Protein AF-X0QY61-F1 (afdb_monomer)

Foldseek 3Di:
DVVVVVLVVVLVVLVVVLVCVLVPDQVVQVVVLCVLCVLLVVCPVVLVPPPLLVVLLVLLLVLLLVLLVVLLVDADDLVVLQVVLVPDPVQPVFRRDALVSLLVDRVVSLCVVCVCLLVVLLVVLLVLLVVLLVVASVSLSVSLSVLLNSLLVSLCVLCSSLSHGCNQSLVSLLSLLLLQLLLQSHPVSNSVSVVVSVVSLVCVVVVVSVPDDPVNSSVSSSVSSSSSSVSSSSSSNSCSPVVSDVPPSSPSSSSSSSSSNVSSNSVSSVSSCPPVVCPDPVVVVVVVVVVVVPDDDD

Nearest PDB structures (foldseek):
  7sqc-assembly1_1J  TM=1.189E-01  e=3.943E-01  Chlamydomonas reinhardtii
  3ja6-assembly1_I  TM=9.002E-02  e=1.774E+00  Escherichia coli
  7qkr-assembly1_A  TM=1.199E-01  e=7.307E+00  Komagataella phaffii CBS 7435

pLDDT: mean 78.29, std 14.9, range [38.5, 96.75]

Sequence (298 aa):
MKKITDHIAYESKAREEIEAWKNPEKGILDKTLAVLNTPVVAAGDALMEAPQFGDSLKKATEETITALSDAANWTLDTQDVIDSYQEAADINDFSIKTLSDIKSLPIAVIDKQVKLFKSKYVALTSAQGVTTGVVGWAGIPADVVGLITANLRAIGEYATYYGFDINDEGEQLFAMSLLAVATSASVEERKAALDETHAMIKDTETQAFNQINEEVMSRVLRQTATKVATNITKTKAAQIIPAVGAVVAGGVNASYTANVCEAAYQCYRERFFGPSRINTQWLVKSAIVSRCKHMPKR

Solvent-accessible surface area (backbone atoms only — not comparable to full-atom values): 16115 Å² total; per-residue (Å²): 110,69,71,58,53,53,48,56,54,48,52,53,49,52,52,52,52,40,53,44,68,77,60,54,60,66,75,58,53,52,53,53,42,46,64,70,44,45,56,36,65,76,29,47,69,68,47,74,69,36,81,64,45,61,58,33,42,53,47,18,27,56,49,25,40,50,50,52,58,53,52,72,68,47,76,74,75,62,61,66,56,42,51,61,50,74,74,35,84,92,41,83,90,59,86,63,84,50,49,68,48,49,64,73,53,62,63,73,61,43,56,59,72,55,62,56,48,48,58,53,51,22,53,52,34,19,54,49,24,42,61,28,49,75,57,37,69,84,23,47,29,64,43,51,33,53,48,50,54,54,46,51,51,51,36,38,52,48,34,44,62,54,27,38,61,48,72,40,71,59,43,39,54,50,47,51,39,39,52,45,38,38,56,38,81,44,73,66,50,27,50,53,32,46,54,54,44,51,49,51,55,57,34,62,78,67,61,56,55,83,66,70,44,73,66,59,51,52,50,53,46,48,52,43,21,46,53,43,29,50,50,52,43,49,49,55,54,25,58,68,39,77,91,65,45,99,78,51,50,25,53,57,36,25,52,40,38,43,39,30,42,49,44,37,53,41,53,48,51,54,58,64,47,43,81,76,68,51,60,74,60,51,51,53,50,53,53,48,54,54,51,63,74,67,55,78,87,126

Secondary structure (DSSP, 8-state):
-HHHHHHHHHHHHHHHHHHHHHS--HHHHHHHHHHHHHHHHHTHHHHHT-HHHHHHHHHHHHHHHHHHHHHTTPPP-HHHHHHHHHT-GGGTT----SHHHHTTS-HHHHHHHGGGHHHHHHHHHHHHHHHHHHHGGGGHHHHHHHHHHHHHHHHHHHHHHTT--TTSHHHHHHHHHHHHHHH-SSHHHHHHHHHHHHHHHHHHHTTGGGG--HHHHHHHHHHHHHHHHHHHHHHHHHHHSGGG-S--HHHHHHHHHHHHHHHHHHHHHHHHHTTTSSTTTHHHHHHHHHHHHTS---

Radius of gyration: 20.98 Å; Cα contacts (8 Å, |Δi|>4): 313; chains: 1; bounding box: 50×56×62 Å

Mean predicted aligned error: 9.6 Å

Structure (mmCIF, N/CA/C/O backbone):
data_AF-X0QY61-F1
#
_entry.id   AF-X0QY61-F1
#
loop_
_atom_site.group_PDB
_atom_site.id
_atom_site.type_symbol
_atom_site.label_atom_id
_atom_site.label_alt_id
_atom_site.label_comp_id
_atom_site.label_asym_id
_atom_site.label_entity_id
_atom_site.label_seq_id
_atom_site.pdbx_PDB_ins_code
_atom_site.Cartn_x
_atom_site.Cartn_y
_atom_site.Cartn_z
_atom_site.occupancy
_atom_site.B_iso_or_equiv
_atom_site.auth_seq_id
_atom_site.auth_comp_id
_atom_site.auth_asym_id
_atom_site.auth_atom_id
_atom_site.pdbx_PDB_model_num
ATOM 1 N N . MET A 1 1 ? -22.683 -12.917 27.801 1.00 49.53 1 MET A N 1
ATOM 2 C CA . MET A 1 1 ? -21.424 -13.637 28.117 1.00 49.53 1 MET A CA 1
ATOM 3 C C . MET A 1 1 ? -20.783 -14.284 26.888 1.00 49.53 1 MET A C 1
ATOM 5 O O . MET A 1 1 ? -19.674 -13.885 26.582 1.00 49.53 1 MET A O 1
ATOM 9 N N . LYS A 1 2 ? -21.458 -15.169 26.132 1.00 58.78 2 LYS A N 1
ATOM 10 C CA . LYS A 1 2 ? -20.878 -15.849 24.946 1.00 58.78 2 LYS A CA 1
ATOM 11 C C . LYS A 1 2 ? -20.275 -14.900 23.886 1.00 58.78 2 LYS A C 1
ATOM 13 O O . LYS A 1 2 ? -19.092 -15.002 23.602 1.00 58.78 2 LYS A O 1
ATOM 18 N N . LYS A 1 3 ? -21.038 -13.893 23.434 1.00 62.47 3 LYS A N 1
ATOM 19 C CA . LYS A 1 3 ? -20.591 -12.875 22.454 1.00 62.47 3 LYS A CA 1
ATOM 20 C C . LYS A 1 3 ? -19.321 -12.122 22.907 1.00 62.47 3 LYS A C 1
ATOM 22 O O . LYS A 1 3 ? -18.422 -11.889 22.114 1.00 62.47 3 LYS A O 1
ATOM 27 N N . ILE A 1 4 ? -19.203 -11.816 24.205 1.00 57.62 4 ILE A N 1
ATOM 28 C CA . ILE A 1 4 ? -18.026 -11.142 24.791 1.00 57.62 4 ILE A CA 1
ATOM 29 C C . ILE A 1 4 ? -16.798 -12.066 24.776 1.00 57.62 4 ILE A C 1
ATOM 31 O O . ILE A 1 4 ? -15.706 -11.635 24.417 1.00 57.62 4 ILE A O 1
ATOM 35 N N . THR A 1 5 ? -16.966 -13.342 25.137 1.00 61.59 5 THR A N 1
ATOM 36 C CA . THR A 1 5 ? -15.883 -14.338 25.098 1.00 61.59 5 THR A CA 1
ATOM 37 C C . THR A 1 5 ? -15.376 -14.570 23.672 1.00 61.59 5 THR A C 1
ATOM 39 O O . THR A 1 5 ? -14.165 -14.668 23.473 1.00 61.59 5 THR A O 1
ATOM 42 N N . ASP A 1 6 ? -16.277 -14.575 22.686 1.00 76.19 6 ASP A N 1
ATOM 43 C CA . ASP A 1 6 ? -15.936 -14.718 21.266 1.00 76.19 6 ASP A CA 1
ATOM 44 C C . ASP A 1 6 ? -15.121 -13.514 20.756 1.00 76.19 6 ASP A C 1
ATOM 46 O O . ASP A 1 6 ? -14.115 -13.695 20.068 1.00 76.19 6 ASP A O 1
ATOM 50 N N . HIS A 1 7 ? -15.476 -12.287 21.161 1.00 76.25 7 HIS A N 1
ATOM 51 C CA . HIS A 1 7 ? -14.700 -11.087 20.824 1.00 76.25 7 HIS A CA 1
ATOM 52 C C . HIS A 1 7 ? -13.296 -11.097 21.446 1.00 76.25 7 HIS A C 1
ATOM 54 O O . HIS A 1 7 ? -12.330 -10.796 20.753 1.00 76.25 7 HIS A O 1
ATOM 60 N N . ILE A 1 8 ? -13.149 -11.515 22.708 1.00 77.12 8 ILE A N 1
ATOM 61 C CA . ILE A 1 8 ? -11.831 -11.614 23.367 1.00 77.12 8 ILE A CA 1
ATOM 62 C C . ILE A 1 8 ? -10.938 -12.656 22.676 1.00 77.12 8 ILE A C 1
ATOM 64 O O . ILE A 1 8 ? -9.732 -12.447 22.520 1.00 77.12 8 ILE A O 1
ATOM 68 N N . ALA A 1 9 ? -11.506 -13.795 22.270 1.00 82.69 9 ALA A N 1
ATOM 69 C CA . ALA A 1 9 ? -10.770 -14.810 21.520 1.00 82.69 9 ALA A CA 1
ATOM 70 C C . ALA A 1 9 ? -10.318 -14.275 20.152 1.00 82.69 9 ALA A C 1
ATOM 72 O O . ALA A 1 9 ? -9.166 -14.479 19.763 1.00 82.69 9 ALA A O 1
ATOM 73 N N . TYR A 1 10 ? -11.194 -13.537 19.466 1.00 87.94 10 TYR A N 1
ATOM 74 C CA . TYR A 1 10 ? -10.881 -12.900 18.192 1.00 87.94 10 TYR A CA 1
ATOM 75 C C . TYR A 1 10 ? -9.765 -11.857 18.321 1.00 87.94 10 TYR A C 1
ATOM 77 O O . TYR A 1 10 ? -8.819 -11.885 17.542 1.00 87.94 10 TYR A O 1
ATOM 85 N N . GLU A 1 11 ? -9.821 -10.984 19.330 1.00 88.38 11 GLU A N 1
ATOM 86 C CA . GLU A 1 11 ? -8.767 -9.991 19.577 1.00 88.38 11 GLU A CA 1
ATOM 87 C C . GLU A 1 11 ? -7.405 -10.645 19.846 1.00 88.38 11 GLU A C 1
ATOM 89 O O . GLU A 1 11 ? -6.385 -10.170 19.351 1.00 88.38 11 GLU A O 1
ATOM 94 N N . SER A 1 12 ? -7.370 -11.753 20.597 1.00 86.50 12 SER A N 1
ATOM 95 C CA . SER A 1 12 ? -6.129 -12.508 20.828 1.00 86.50 12 SER A CA 1
ATOM 96 C C . SER A 1 12 ? -5.547 -13.027 19.515 1.00 86.50 12 SER A C 1
ATOM 98 O O . SER A 1 12 ? -4.364 -12.834 19.247 1.00 86.50 12 SER A O 1
ATOM 100 N N . LYS A 1 13 ? -6.396 -13.631 18.677 1.00 90.00 13 LYS A N 1
ATOM 101 C CA . LYS A 1 13 ? -5.997 -14.150 17.369 1.00 90.00 13 LYS A CA 1
ATOM 102 C C . LYS A 1 13 ? -5.502 -13.034 16.447 1.00 90.00 13 LYS A C 1
ATOM 104 O O . LYS A 1 13 ? -4.471 -13.184 15.806 1.00 90.00 13 LYS A O 1
ATOM 109 N N . ALA A 1 14 ? -6.202 -11.902 16.416 1.00 91.12 14 ALA A N 1
ATOM 110 C CA . ALA A 1 14 ? -5.821 -10.741 15.621 1.00 91.12 14 ALA A CA 1
ATOM 111 C C . ALA A 1 14 ? -4.420 -10.226 15.984 1.00 91.12 14 ALA A C 1
ATOM 113 O O . ALA A 1 14 ? -3.625 -9.919 15.103 1.00 91.12 14 ALA A O 1
ATOM 114 N N . ARG A 1 15 ? -4.080 -10.192 17.277 1.00 89.31 15 ARG A N 1
ATOM 115 C CA . ARG A 1 15 ? -2.736 -9.808 17.739 1.00 89.31 15 ARG A CA 1
ATOM 116 C C . ARG A 1 15 ? -1.665 -10.819 17.343 1.00 89.31 15 ARG A C 1
ATOM 118 O O . ARG A 1 15 ? -0.575 -10.420 16.956 1.00 89.31 15 ARG A O 1
ATOM 125 N N . GLU A 1 16 ? -1.971 -12.111 17.430 1.00 88.44 16 GLU A N 1
ATOM 126 C CA . GLU A 1 16 ? -1.061 -13.168 16.972 1.00 88.44 16 GLU A CA 1
ATOM 127 C C . GLU A 1 16 ? -0.798 -13.066 15.463 1.00 88.44 16 GLU A C 1
ATOM 129 O O . GLU A 1 16 ? 0.346 -13.192 15.035 1.00 88.44 16 GLU A O 1
ATOM 134 N N . GLU A 1 17 ? -1.829 -12.772 14.665 1.00 90.25 17 GLU A N 1
ATOM 135 C CA . GLU A 1 17 ? -1.706 -12.535 13.221 1.00 90.25 17 GLU A CA 1
ATOM 136 C C . GLU A 1 17 ? -0.815 -11.320 12.910 1.00 90.25 17 GLU A C 1
ATOM 138 O O . GLU A 1 17 ? 0.053 -11.418 12.044 1.00 90.25 17 GLU A O 1
ATOM 143 N N . ILE A 1 18 ? -0.977 -10.207 13.639 1.00 89.38 18 ILE A N 1
ATOM 144 C CA . ILE A 1 18 ? -0.133 -9.006 13.492 1.00 89.38 18 ILE A CA 1
ATOM 145 C C . ILE A 1 18 ? 1.330 -9.330 13.811 1.00 89.38 18 ILE A C 1
ATOM 147 O O . ILE A 1 18 ? 2.226 -9.010 13.031 1.00 89.38 18 ILE A O 1
ATOM 151 N N . GLU A 1 19 ? 1.592 -9.996 14.937 1.00 86.62 19 GLU A N 1
ATOM 152 C CA . GLU A 1 19 ? 2.960 -10.318 15.354 1.00 86.62 19 GLU A CA 1
ATOM 153 C C . GLU A 1 19 ? 3.636 -11.327 14.419 1.00 86.62 19 GLU A C 1
ATOM 155 O O . GLU A 1 19 ? 4.824 -11.180 14.114 1.00 86.62 19 GLU A O 1
ATOM 160 N N . ALA A 1 20 ? 2.884 -12.304 13.905 1.00 87.00 20 ALA A N 1
ATOM 161 C CA . ALA A 1 20 ? 3.368 -13.232 12.886 1.00 87.00 20 ALA A CA 1
ATOM 162 C C . ALA A 1 20 ? 3.670 -12.520 11.559 1.00 87.00 20 ALA A C 1
ATOM 164 O O . ALA A 1 20 ? 4.658 -12.835 10.898 1.00 87.00 20 ALA A O 1
ATOM 165 N N . TRP A 1 21 ? 2.853 -11.537 11.175 1.00 87.25 21 TRP A N 1
ATOM 166 C CA . TRP A 1 21 ? 3.072 -10.742 9.968 1.00 87.25 21 TRP A CA 1
ATOM 167 C C . TRP A 1 21 ? 4.271 -9.785 10.082 1.00 87.25 21 TRP A C 1
ATOM 169 O O . TRP A 1 21 ? 4.987 -9.589 9.097 1.00 87.25 21 TRP A O 1
ATOM 179 N N . LYS A 1 22 ? 4.524 -9.223 11.273 1.00 82.75 22 LYS A N 1
ATOM 180 C CA . LYS A 1 22 ? 5.700 -8.379 11.570 1.00 82.75 22 LYS A CA 1
ATOM 181 C C . LYS A 1 22 ? 6.994 -9.184 11.630 1.00 82.75 22 LYS A C 1
ATOM 183 O O . LYS A 1 22 ? 8.040 -8.699 11.204 1.00 82.75 22 LYS A O 1
ATOM 188 N N . ASN A 1 23 ? 6.918 -10.411 12.146 1.00 81.88 23 ASN A N 1
ATOM 189 C CA . ASN A 1 23 ? 8.058 -11.311 12.319 1.00 81.88 23 ASN A CA 1
ATOM 190 C C . ASN A 1 23 ? 7.863 -12.623 11.544 1.00 81.88 23 ASN A C 1
ATOM 192 O O . ASN A 1 23 ? 7.837 -13.701 12.145 1.00 81.88 23 ASN A O 1
ATOM 196 N N . PRO A 1 24 ? 7.720 -12.558 10.215 1.00 72.25 24 PRO A N 1
ATOM 197 C CA . PRO A 1 24 ? 7.472 -13.745 9.422 1.00 72.25 24 PRO A CA 1
ATOM 198 C C . PRO A 1 24 ? 8.721 -14.628 9.395 1.00 72.25 24 PRO A C 1
ATOM 200 O O . PRO A 1 24 ? 9.857 -14.154 9.495 1.00 72.25 24 PRO A O 1
ATOM 203 N N . GLU A 1 25 ? 8.517 -15.937 9.262 1.00 71.56 25 GLU A N 1
ATOM 204 C CA . GLU A 1 25 ? 9.622 -16.891 9.225 1.00 71.56 25 GLU A CA 1
ATOM 205 C C . GLU A 1 25 ? 10.577 -16.557 8.071 1.00 71.56 25 GLU A C 1
ATOM 207 O O . GLU A 1 25 ? 10.165 -16.539 6.906 1.00 71.56 25 GLU A O 1
ATOM 212 N N . LYS A 1 26 ? 11.861 -16.321 8.398 1.00 64.56 26 LYS A N 1
ATOM 213 C CA . LYS A 1 26 ? 12.894 -15.866 7.445 1.00 64.56 26 LYS A CA 1
ATOM 214 C C . LYS A 1 26 ? 12.849 -16.643 6.122 1.00 64.56 26 LYS A C 1
ATOM 216 O O . LYS A 1 26 ? 12.742 -16.052 5.057 1.00 64.56 26 LYS A O 1
ATOM 221 N N . GLY A 1 27 ? 12.771 -17.974 6.190 1.00 66.31 27 GLY A N 1
ATOM 222 C CA . GLY A 1 27 ? 12.786 -18.832 5.002 1.00 66.31 27 GLY A CA 1
ATOM 223 C C . GLY A 1 27 ? 11.558 -18.746 4.082 1.00 66.31 27 GLY A C 1
ATOM 224 O O . GLY A 1 27 ? 11.676 -19.094 2.908 1.00 66.31 27 GLY A O 1
ATOM 225 N N . ILE A 1 28 ? 10.388 -18.316 4.568 1.00 65.50 28 ILE A N 1
ATOM 226 C CA . ILE A 1 28 ? 9.172 -18.185 3.741 1.00 65.50 28 ILE A CA 1
ATOM 227 C C . ILE A 1 28 ? 9.197 -16.856 2.988 1.00 65.50 28 ILE A C 1
ATOM 229 O O . ILE A 1 28 ? 8.936 -16.825 1.780 1.00 65.50 28 ILE A O 1
ATOM 233 N N . LEU A 1 29 ? 9.552 -15.768 3.677 1.00 64.44 29 LEU A N 1
ATOM 234 C CA . LEU A 1 29 ? 9.692 -14.470 3.025 1.00 64.44 29 LEU A CA 1
ATOM 235 C C . LEU A 1 29 ? 10.828 -14.458 2.012 1.00 64.44 29 LEU A C 1
ATOM 237 O O . LEU A 1 29 ? 10.612 -13.974 0.906 1.00 64.44 29 LEU A O 1
ATOM 241 N N . ASP A 1 30 ? 11.988 -15.022 2.351 1.00 68.56 30 ASP A N 1
ATOM 242 C CA . ASP A 1 30 ? 13.146 -15.032 1.455 1.00 68.56 30 ASP A CA 1
ATOM 243 C C . ASP A 1 30 ? 12.814 -15.735 0.136 1.00 68.56 30 ASP A C 1
ATOM 245 O O . ASP A 1 30 ? 13.101 -15.214 -0.938 1.00 68.56 30 ASP A O 1
ATOM 249 N N . LYS A 1 31 ? 12.123 -16.882 0.197 1.00 65.94 31 LYS A N 1
ATOM 250 C CA . LYS A 1 31 ? 11.672 -17.605 -1.003 1.00 65.94 31 LYS A CA 1
ATOM 251 C C . LYS A 1 31 ? 10.662 -16.801 -1.817 1.00 65.94 31 LYS A C 1
ATOM 253 O O . LYS A 1 31 ? 10.750 -16.775 -3.040 1.00 65.94 31 LYS A O 1
ATOM 258 N N . THR A 1 32 ? 9.712 -16.152 -1.150 1.00 64.56 32 THR A N 1
ATOM 259 C CA . THR A 1 32 ? 8.651 -15.385 -1.820 1.00 64.56 32 THR A CA 1
ATOM 260 C C . THR A 1 32 ? 9.216 -14.134 -2.495 1.00 64.56 32 THR A C 1
ATOM 262 O O . THR A 1 32 ? 8.938 -13.888 -3.667 1.00 64.56 32 THR A O 1
ATOM 265 N N . LEU A 1 33 ? 10.063 -13.376 -1.791 1.00 65.38 33 LEU A N 1
ATOM 266 C CA . LEU A 1 33 ? 10.737 -12.189 -2.320 1.00 65.38 33 LEU A CA 1
ATOM 267 C C . LEU A 1 33 ? 11.734 -12.550 -3.425 1.00 65.38 33 LEU A C 1
ATOM 269 O O . LEU A 1 33 ? 11.784 -11.862 -4.442 1.00 65.38 33 LEU A O 1
ATOM 273 N N . ALA A 1 34 ? 12.474 -13.655 -3.279 1.00 63.91 34 ALA A N 1
ATOM 274 C CA . ALA A 1 34 ? 13.376 -14.135 -4.320 1.00 63.91 34 ALA A CA 1
ATOM 275 C C . ALA A 1 34 ? 12.620 -14.430 -5.621 1.00 63.91 34 ALA A C 1
ATOM 277 O O . ALA A 1 34 ? 13.029 -13.957 -6.680 1.00 63.91 34 ALA A O 1
ATOM 278 N N . VAL A 1 35 ? 11.486 -15.137 -5.559 1.00 64.94 35 VAL A N 1
ATOM 279 C CA . VAL A 1 35 ? 10.658 -15.421 -6.746 1.00 64.94 35 VAL A CA 1
ATOM 280 C C . VAL A 1 35 ? 10.151 -14.132 -7.403 1.00 64.94 35 VAL A C 1
ATOM 282 O O . VAL A 1 35 ? 10.184 -14.028 -8.627 1.00 64.94 35 VAL A O 1
ATOM 285 N N . LEU A 1 36 ? 9.742 -13.135 -6.614 1.00 63.59 36 LEU A N 1
ATOM 286 C CA . LEU A 1 36 ? 9.257 -11.851 -7.133 1.00 63.59 36 LEU A CA 1
ATOM 287 C C . LEU A 1 36 ? 10.363 -11.005 -7.786 1.00 63.59 36 LEU A C 1
ATOM 289 O O . LEU A 1 36 ? 10.108 -10.350 -8.794 1.00 63.59 36 LEU A O 1
ATOM 293 N N . ASN A 1 37 ? 11.586 -11.043 -7.250 1.00 64.69 37 ASN A N 1
ATOM 294 C CA . ASN A 1 37 ? 12.695 -10.207 -7.723 1.00 64.69 37 ASN A CA 1
ATOM 295 C C . ASN A 1 37 ? 13.585 -10.884 -8.778 1.00 64.69 37 ASN A C 1
ATOM 297 O O . ASN A 1 37 ? 14.337 -10.191 -9.462 1.00 64.69 37 ASN A O 1
ATOM 301 N N . THR A 1 38 ? 13.496 -12.207 -8.959 1.00 65.56 38 THR A N 1
ATOM 302 C CA . THR A 1 38 ? 14.303 -12.956 -9.948 1.00 65.56 38 THR A CA 1
ATOM 303 C C . THR A 1 38 ? 14.196 -12.386 -11.372 1.00 65.56 38 THR A C 1
ATOM 305 O O . THR A 1 38 ? 15.242 -12.192 -11.994 1.00 65.56 38 THR A O 1
ATOM 308 N N . PRO A 1 39 ? 12.998 -12.040 -11.892 1.00 62.59 39 PRO A N 1
ATOM 309 C CA . PRO A 1 39 ? 12.862 -11.410 -13.209 1.00 62.59 39 PRO A CA 1
ATOM 310 C C . PRO A 1 39 ? 13.631 -10.090 -13.325 1.00 62.59 39 PRO A C 1
ATOM 312 O O . PRO A 1 39 ? 14.229 -9.808 -14.357 1.00 62.59 39 PRO A O 1
ATOM 315 N N . VAL A 1 40 ? 13.645 -9.296 -12.251 1.00 65.19 40 VAL A N 1
ATOM 316 C CA . VAL A 1 40 ? 14.298 -7.981 -12.200 1.00 65.19 40 VAL A CA 1
ATOM 317 C C . VAL A 1 40 ? 15.815 -8.123 -12.185 1.00 65.19 40 VAL A C 1
ATOM 319 O O . VAL A 1 40 ? 16.504 -7.419 -12.916 1.00 65.19 40 VAL A O 1
ATOM 322 N N . VAL A 1 41 ? 16.331 -9.058 -11.380 1.00 66.75 41 VAL A N 1
ATOM 323 C CA . VAL A 1 41 ? 17.770 -9.345 -11.286 1.00 66.75 41 VAL A CA 1
ATOM 324 C C . VAL A 1 41 ? 18.297 -9.907 -12.606 1.00 66.75 41 VAL A C 1
ATOM 326 O O . VAL A 1 41 ? 19.340 -9.467 -13.078 1.00 66.75 41 VAL A O 1
ATOM 329 N N . ALA A 1 42 ? 17.560 -10.824 -13.236 1.00 64.25 42 ALA A N 1
ATOM 330 C CA . ALA A 1 42 ? 17.945 -11.412 -14.520 1.00 64.25 42 ALA A CA 1
ATOM 331 C C . ALA A 1 42 ? 17.913 -10.402 -15.683 1.00 64.25 42 ALA A C 1
ATOM 333 O O . ALA A 1 42 ? 18.629 -10.569 -16.666 1.00 64.25 42 ALA A O 1
ATOM 334 N N . ALA A 1 43 ? 17.091 -9.358 -15.571 1.00 69.06 43 ALA A N 1
ATOM 335 C CA . ALA A 1 43 ? 16.908 -8.332 -16.590 1.00 69.06 43 ALA A CA 1
ATOM 336 C C . ALA A 1 43 ? 17.822 -7.104 -16.424 1.00 69.06 43 ALA A C 1
ATOM 338 O O . ALA A 1 43 ? 17.787 -6.223 -17.277 1.00 69.06 43 ALA A O 1
ATOM 339 N N . GLY A 1 44 ? 18.612 -7.017 -15.346 1.00 68.94 44 GLY A N 1
ATOM 340 C CA . GLY A 1 44 ? 19.314 -5.792 -14.939 1.00 68.94 44 GLY A CA 1
ATOM 341 C C . GLY A 1 44 ? 20.140 -5.123 -16.044 1.00 68.94 44 GLY A C 1
ATOM 342 O O . GLY A 1 44 ? 19.938 -3.939 -16.314 1.00 68.94 44 GLY A O 1
ATOM 343 N N . ASP A 1 45 ? 21.003 -5.885 -16.718 1.00 70.50 45 ASP A N 1
ATOM 344 C CA . ASP A 1 45 ? 21.881 -5.357 -17.773 1.00 70.50 45 ASP A CA 1
ATOM 345 C C . ASP A 1 45 ? 21.082 -4.963 -19.027 1.00 70.50 45 ASP A C 1
ATOM 347 O O . ASP A 1 45 ? 21.217 -3.855 -19.543 1.00 70.50 45 ASP A O 1
ATOM 351 N N . ALA A 1 46 ? 20.143 -5.815 -19.450 1.00 72.56 46 ALA A N 1
ATOM 352 C CA . ALA A 1 46 ? 19.276 -5.558 -20.602 1.00 72.56 46 ALA A CA 1
ATOM 353 C C . ALA A 1 46 ? 18.353 -4.339 -20.404 1.00 72.56 46 ALA A C 1
ATOM 355 O O . ALA A 1 46 ? 17.979 -3.670 -21.367 1.00 72.56 46 ALA A O 1
ATOM 356 N N . LEU A 1 47 ? 17.980 -4.038 -19.157 1.00 74.25 47 LEU A N 1
ATOM 357 C CA . LEU A 1 47 ? 17.190 -2.861 -18.806 1.00 74.25 47 LEU A CA 1
ATOM 358 C C . LEU A 1 47 ? 17.990 -1.567 -18.883 1.00 74.25 47 LEU A C 1
ATOM 360 O O . LEU A 1 47 ? 17.461 -0.565 -19.358 1.00 74.25 47 LEU A O 1
ATOM 364 N N . MET A 1 48 ? 19.241 -1.574 -18.418 1.00 70.69 48 MET A N 1
ATOM 365 C CA . MET A 1 48 ? 20.095 -0.384 -18.470 1.00 70.69 48 MET A CA 1
ATOM 366 C C . MET A 1 48 ? 20.517 -0.029 -19.898 1.00 70.69 48 MET A C 1
ATOM 368 O O . MET A 1 48 ? 20.744 1.142 -20.191 1.00 70.69 48 MET A O 1
ATOM 372 N N . GLU A 1 49 ? 20.569 -1.014 -20.792 1.00 76.19 49 GLU A N 1
ATOM 373 C CA . GLU A 1 49 ? 20.844 -0.808 -22.216 1.00 76.19 49 GLU A CA 1
ATOM 374 C C . GLU A 1 49 ? 19.616 -0.341 -23.016 1.00 76.19 49 GLU A C 1
ATOM 376 O O . GLU A 1 49 ? 19.763 0.143 -24.139 1.00 76.19 49 GLU A O 1
ATOM 381 N N . ALA A 1 50 ? 18.403 -0.445 -22.459 1.00 80.50 50 ALA A N 1
ATOM 382 C CA . ALA A 1 50 ? 17.189 0.005 -23.128 1.00 80.50 50 ALA A CA 1
ATOM 383 C C . ALA A 1 50 ? 17.092 1.545 -23.088 1.00 80.50 50 ALA A C 1
ATOM 385 O O . ALA A 1 50 ? 16.874 2.117 -22.015 1.00 80.50 50 ALA A O 1
ATOM 386 N N . PRO A 1 51 ? 17.176 2.253 -24.233 1.00 80.19 51 PRO A N 1
ATOM 387 C CA . PRO A 1 51 ? 17.202 3.717 -24.245 1.00 80.19 51 PRO A CA 1
ATOM 388 C C . PRO A 1 51 ? 15.929 4.345 -23.654 1.00 80.19 51 PRO A C 1
ATOM 390 O O . PRO A 1 51 ? 15.981 5.436 -23.098 1.00 80.19 51 PRO A O 1
ATOM 393 N N . GLN A 1 52 ? 14.792 3.640 -23.706 1.00 87.56 52 GLN A N 1
ATOM 394 C CA . GLN A 1 52 ? 13.510 4.097 -23.160 1.00 87.56 52 GLN A CA 1
ATOM 395 C C . GLN A 1 52 ? 13.387 3.929 -21.636 1.00 87.56 52 GLN A C 1
ATOM 397 O O . GLN A 1 52 ? 12.459 4.486 -21.039 1.00 87.56 52 GLN A O 1
ATOM 402 N N . PHE A 1 53 ? 14.278 3.161 -20.993 1.00 85.75 53 PHE A N 1
ATOM 403 C CA . PHE A 1 53 ? 14.197 2.883 -19.557 1.00 85.75 53 PHE A CA 1
ATOM 404 C C . PHE A 1 53 ? 14.393 4.151 -18.728 1.00 85.75 53 PHE A C 1
ATOM 406 O O . PHE A 1 53 ? 13.585 4.431 -17.840 1.00 85.75 53 PHE A O 1
ATOM 413 N N . GLY A 1 54 ? 15.417 4.947 -19.056 1.00 86.00 54 GLY A N 1
ATOM 414 C CA . GLY A 1 54 ? 15.708 6.206 -18.366 1.00 86.00 54 GLY A CA 1
ATOM 415 C C . GLY A 1 54 ? 14.546 7.197 -18.446 1.00 86.00 54 GLY A C 1
ATOM 416 O O . GLY A 1 54 ? 14.126 7.736 -17.421 1.00 86.00 54 GLY A O 1
ATOM 417 N N . ASP A 1 55 ? 13.971 7.367 -19.638 1.00 89.75 55 ASP A N 1
ATOM 418 C CA . ASP A 1 55 ? 12.838 8.270 -19.864 1.00 89.75 55 ASP A CA 1
ATOM 419 C C . ASP A 1 55 ? 11.579 7.808 -19.121 1.00 89.75 55 ASP A C 1
ATOM 421 O O . ASP A 1 55 ? 10.906 8.611 -18.471 1.00 89.75 55 ASP A O 1
ATOM 425 N N . SER A 1 56 ? 11.282 6.505 -19.161 1.00 89.94 56 SER A N 1
ATOM 426 C CA . SER A 1 56 ? 10.124 5.927 -18.469 1.00 89.94 56 SER A CA 1
ATOM 427 C C . SER A 1 56 ? 10.260 6.049 -16.954 1.00 89.94 56 SER A C 1
ATOM 429 O O . SER A 1 56 ? 9.304 6.423 -16.282 1.00 89.94 56 SER A O 1
ATOM 431 N N . LEU A 1 57 ? 11.454 5.786 -16.412 1.00 90.00 57 LEU A N 1
ATOM 432 C CA . LEU A 1 57 ? 11.741 5.913 -14.985 1.00 90.00 57 LEU A CA 1
ATOM 433 C C . LEU A 1 57 ? 11.643 7.364 -14.511 1.00 90.00 57 LEU A C 1
ATOM 435 O O . LEU A 1 57 ? 11.017 7.634 -13.482 1.00 90.00 57 LEU A O 1
ATOM 439 N N . LYS A 1 58 ? 12.238 8.298 -15.261 1.00 91.56 58 LYS A N 1
ATOM 440 C CA . LYS A 1 58 ? 12.163 9.728 -14.953 1.00 91.56 58 LYS A CA 1
ATOM 441 C C . LYS A 1 58 ? 10.709 10.195 -14.944 1.00 91.56 58 LYS A C 1
ATOM 443 O O . LYS A 1 58 ? 10.263 10.751 -13.944 1.00 91.56 58 LYS A O 1
ATOM 448 N N . LYS A 1 59 ? 9.961 9.896 -16.010 1.00 93.56 59 LYS A N 1
ATOM 449 C CA . LYS A 1 59 ? 8.557 10.292 -16.142 1.00 93.56 59 LYS A CA 1
ATOM 450 C C . LYS A 1 59 ? 7.677 9.659 -15.063 1.00 93.56 59 LYS A C 1
ATOM 452 O O . LYS A 1 59 ? 6.910 10.367 -14.424 1.00 93.56 59 LYS A O 1
ATOM 457 N N . ALA A 1 60 ? 7.838 8.362 -14.793 1.00 92.25 60 ALA A N 1
ATOM 458 C CA . ALA A 1 60 ? 7.115 7.685 -13.717 1.00 92.25 60 ALA A CA 1
ATOM 459 C C . ALA A 1 60 ? 7.393 8.330 -12.352 1.00 92.25 60 ALA A C 1
ATOM 461 O O . ALA A 1 60 ? 6.476 8.486 -11.551 1.00 92.25 60 ALA A O 1
ATOM 462 N N . THR A 1 61 ? 8.639 8.733 -12.089 1.00 92.12 61 THR A N 1
ATOM 463 C CA . THR A 1 61 ? 9.011 9.407 -10.836 1.00 92.12 61 THR A CA 1
ATOM 464 C C . THR A 1 61 ? 8.362 10.786 -10.727 1.00 92.12 61 THR A C 1
ATOM 466 O O . THR A 1 61 ? 7.757 11.086 -9.700 1.00 92.12 61 THR A O 1
ATOM 469 N N . GLU A 1 62 ? 8.452 11.609 -11.775 1.00 92.69 62 GLU A N 1
ATOM 470 C CA . GLU A 1 62 ? 7.846 12.948 -11.817 1.00 92.69 62 GLU A CA 1
ATOM 471 C C . GLU A 1 62 ? 6.324 12.880 -11.634 1.00 92.69 62 GLU A C 1
ATOM 473 O O . GLU A 1 62 ? 5.781 13.549 -10.756 1.00 92.69 62 GLU A O 1
ATOM 478 N N . GLU A 1 63 ? 5.640 12.012 -12.382 1.00 93.19 63 GLU A N 1
ATOM 479 C CA . GLU A 1 63 ? 4.184 11.870 -12.289 1.00 93.19 63 GLU A CA 1
ATOM 480 C C . GLU A 1 63 ? 3.743 11.258 -10.952 1.00 93.19 63 GLU A C 1
ATOM 482 O O . GLU A 1 63 ? 2.701 11.631 -10.422 1.00 93.19 63 GLU A O 1
ATOM 487 N N . THR A 1 64 ? 4.543 10.368 -10.356 1.00 91.12 64 THR A N 1
ATOM 488 C CA . THR A 1 64 ? 4.261 9.829 -9.016 1.00 91.12 64 THR A CA 1
ATOM 489 C C . THR A 1 64 ? 4.363 10.907 -7.939 1.00 91.12 64 THR A C 1
ATOM 491 O O . THR A 1 64 ? 3.546 10.926 -7.020 1.00 91.12 64 THR A O 1
ATOM 494 N N . ILE A 1 65 ? 5.344 11.813 -8.034 1.00 90.19 65 ILE A N 1
ATOM 495 C CA . ILE A 1 65 ? 5.454 12.963 -7.120 1.00 90.19 65 ILE A CA 1
ATOM 496 C C . ILE A 1 65 ? 4.194 13.830 -7.223 1.00 90.19 65 ILE A C 1
ATOM 498 O O . ILE A 1 65 ? 3.635 14.215 -6.194 1.00 90.19 65 ILE A O 1
ATOM 502 N N . THR A 1 66 ? 3.722 14.102 -8.441 1.00 89.88 66 THR A N 1
ATOM 503 C CA . THR A 1 66 ? 2.469 14.839 -8.653 1.00 89.88 66 THR A CA 1
ATOM 504 C C . THR A 1 66 ? 1.283 14.085 -8.062 1.00 89.88 66 THR A C 1
ATOM 506 O O . THR A 1 66 ? 0.560 14.644 -7.251 1.00 89.88 66 THR A O 1
ATOM 509 N N . ALA A 1 67 ? 1.138 12.794 -8.363 1.00 87.81 67 ALA A N 1
ATOM 510 C CA . ALA A 1 67 ? 0.022 11.986 -7.882 1.00 87.81 67 ALA A CA 1
ATOM 511 C C . ALA A 1 67 ? -0.032 11.876 -6.352 1.00 87.81 67 ALA A C 1
ATOM 513 O O . ALA A 1 67 ? -1.116 11.903 -5.778 1.00 87.81 67 ALA A O 1
ATOM 514 N N . LEU A 1 68 ? 1.118 11.772 -5.679 1.00 85.38 68 LEU A N 1
ATOM 515 C CA . LEU A 1 68 ? 1.175 11.791 -4.216 1.00 85.38 68 LEU A CA 1
ATOM 516 C C . LEU A 1 68 ? 0.839 13.173 -3.646 1.00 85.38 68 LEU A C 1
ATOM 518 O O . LEU A 1 68 ? 0.184 13.248 -2.611 1.00 85.38 68 LEU A O 1
ATOM 522 N N . SER A 1 69 ? 1.257 14.248 -4.322 1.00 84.50 69 SER A N 1
ATOM 523 C CA . SER A 1 69 ? 0.914 15.622 -3.921 1.00 84.50 69 SER A CA 1
ATOM 524 C C . SER A 1 69 ? -0.588 15.869 -4.060 1.00 84.50 69 SER A C 1
ATOM 526 O O . SER A 1 69 ? -1.207 16.460 -3.182 1.00 84.50 69 SER A O 1
ATOM 528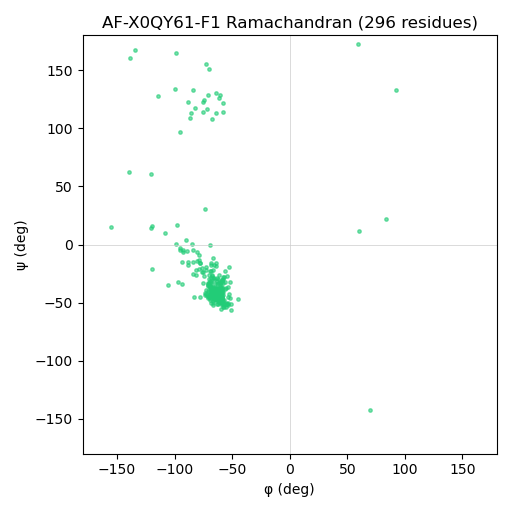 N N . ASP A 1 70 ? -1.193 15.360 -5.132 1.00 84.12 70 ASP A N 1
ATOM 529 C CA . ASP A 1 70 ? -2.636 15.436 -5.358 1.00 84.12 70 ASP A CA 1
ATOM 530 C C . ASP A 1 70 ? -3.399 14.562 -4.357 1.00 84.12 70 ASP A C 1
ATOM 532 O O . ASP A 1 70 ? -4.431 14.981 -3.839 1.00 84.12 70 ASP A O 1
ATOM 536 N N . ALA A 1 71 ? -2.876 13.374 -4.038 1.00 77.75 71 ALA A N 1
ATOM 537 C CA . ALA A 1 71 ? -3.476 12.468 -3.064 1.00 77.75 71 ALA A CA 1
ATOM 538 C C . ALA A 1 71 ? -3.469 13.025 -1.637 1.00 77.75 71 ALA A C 1
ATOM 540 O O . ALA A 1 71 ? -4.404 12.757 -0.888 1.00 77.75 71 ALA A O 1
ATOM 541 N N . ALA A 1 72 ? -2.476 13.842 -1.277 1.00 67.69 72 ALA A N 1
ATOM 542 C CA . ALA A 1 72 ? -2.484 14.592 -0.020 1.00 67.69 72 ALA A CA 1
ATOM 543 C C . ALA A 1 72 ? -3.636 15.619 0.056 1.00 67.69 72 ALA A C 1
ATOM 545 O O . ALA A 1 72 ? -4.035 16.052 1.129 1.00 67.69 72 ALA A O 1
ATOM 546 N N . ASN A 1 73 ? -4.227 15.987 -1.082 1.00 71.69 73 ASN A N 1
ATOM 547 C CA . ASN A 1 73 ? -5.410 16.844 -1.130 1.00 71.69 73 ASN A CA 1
ATOM 548 C C . ASN A 1 73 ? -6.717 16.051 -1.299 1.00 71.69 73 ASN A C 1
ATOM 550 O O . ASN A 1 73 ? -7.787 16.653 -1.409 1.00 71.69 73 ASN A O 1
ATOM 554 N N . TRP A 1 74 ? -6.672 14.715 -1.366 1.00 70.25 74 TRP A N 1
ATOM 555 C CA . TRP A 1 74 ? -7.888 13.922 -1.515 1.00 70.25 74 TRP A CA 1
ATOM 556 C C . TRP A 1 74 ? -8.658 13.856 -0.212 1.00 70.25 74 TRP A C 1
ATOM 558 O O . TRP A 1 74 ? -8.177 13.331 0.787 1.00 70.25 74 TRP A O 1
ATOM 568 N N . THR A 1 75 ? -9.907 14.301 -0.278 1.00 65.75 75 THR A N 1
ATOM 569 C CA . THR A 1 75 ? -10.875 14.053 0.779 1.00 65.75 75 THR A CA 1
ATOM 570 C C . THR A 1 75 ? -11.587 12.732 0.512 1.00 65.75 75 THR A C 1
ATOM 572 O O . THR A 1 75 ? -12.178 12.550 -0.557 1.00 65.75 75 THR A O 1
ATOM 575 N N . LEU A 1 76 ? -11.531 11.790 1.456 1.00 75.94 76 LEU A N 1
ATOM 576 C CA . LEU A 1 76 ? -12.464 10.660 1.441 1.00 75.94 76 LEU A CA 1
ATOM 577 C C . LEU A 1 76 ? -13.763 11.083 2.114 1.00 75.94 76 LEU A C 1
ATOM 579 O O . LEU A 1 76 ? -13.739 11.660 3.201 1.00 75.94 76 LEU A O 1
ATOM 583 N N . ASP A 1 77 ? -14.886 10.772 1.468 1.00 79.38 77 ASP A N 1
ATOM 584 C CA . ASP A 1 77 ? -16.193 10.937 2.088 1.00 79.38 77 ASP A CA 1
ATOM 585 C C . ASP A 1 77 ? -16.323 9.931 3.236 1.00 79.38 77 ASP A C 1
ATOM 587 O O . ASP A 1 77 ? -16.386 8.714 3.042 1.00 79.38 77 AS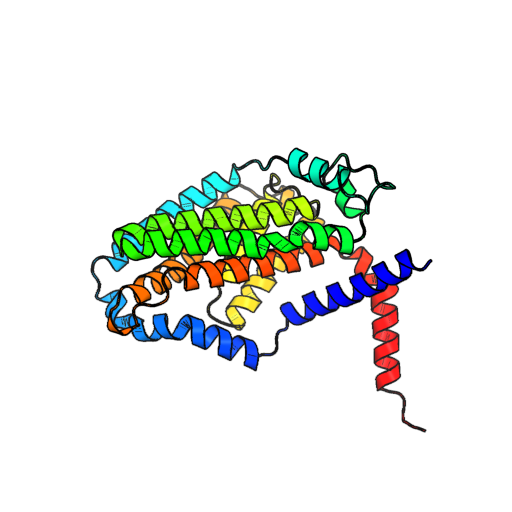P A O 1
ATOM 591 N N . THR A 1 78 ? -16.279 10.453 4.456 1.00 83.06 78 THR A N 1
ATOM 592 C CA . THR A 1 78 ? -16.372 9.658 5.677 1.00 83.06 78 THR A CA 1
ATOM 593 C C . THR A 1 78 ? -17.815 9.251 5.972 1.00 83.06 78 THR A C 1
ATOM 595 O O . THR A 1 78 ? -18.027 8.303 6.734 1.00 83.06 78 THR A O 1
ATOM 598 N N . GLN A 1 79 ? -18.801 9.902 5.338 1.00 82.56 79 GLN A N 1
ATOM 599 C CA . GLN A 1 79 ? -20.218 9.621 5.532 1.00 82.56 79 GLN A CA 1
ATOM 600 C C . GLN A 1 79 ? -20.593 8.249 4.974 1.00 82.56 79 GLN A C 1
ATOM 602 O O . GLN A 1 79 ? -21.220 7.473 5.689 1.00 82.56 79 GLN A O 1
ATOM 607 N N . ASP A 1 80 ? -20.101 7.890 3.784 1.00 83.50 80 ASP A N 1
ATOM 608 C CA . ASP A 1 80 ? -20.308 6.559 3.191 1.00 83.50 80 ASP A CA 1
ATOM 609 C C . ASP A 1 80 ? -19.847 5.432 4.134 1.00 83.50 80 ASP A C 1
ATOM 611 O O . ASP A 1 80 ? -20.468 4.370 4.231 1.00 83.50 80 ASP A O 1
ATOM 615 N N . VAL A 1 81 ? -18.747 5.656 4.863 1.00 85.62 81 VAL A N 1
ATOM 616 C CA . VAL A 1 81 ? -18.234 4.685 5.838 1.00 85.62 81 VAL A CA 1
ATOM 617 C C . VAL A 1 81 ? -19.148 4.606 7.054 1.00 85.62 81 VAL A C 1
ATOM 619 O O . VAL A 1 81 ? -19.486 3.504 7.485 1.00 85.62 81 VAL A O 1
ATOM 622 N N . ILE A 1 82 ? -19.576 5.747 7.596 1.00 85.56 82 ILE A N 1
ATOM 623 C CA . ILE A 1 82 ? -20.504 5.797 8.734 1.00 85.56 82 ILE A CA 1
ATOM 624 C C . ILE A 1 82 ? -21.819 5.088 8.385 1.00 85.56 82 ILE A C 1
ATOM 626 O O . ILE A 1 82 ? -22.273 4.241 9.160 1.00 85.56 82 ILE A O 1
ATOM 630 N N . ASP A 1 83 ? -22.371 5.358 7.206 1.00 84.81 83 ASP A N 1
ATOM 631 C CA . ASP A 1 83 ? -23.615 4.762 6.717 1.00 84.81 83 ASP A CA 1
ATOM 632 C C . ASP A 1 83 ? -23.468 3.237 6.566 1.00 84.81 83 ASP A C 1
ATOM 634 O O . ASP A 1 83 ? -24.312 2.479 7.051 1.00 84.81 83 ASP A O 1
ATOM 638 N N . SER A 1 84 ? -22.331 2.760 6.032 1.00 84.94 84 SER A N 1
ATOM 639 C CA . SER A 1 84 ? -22.040 1.319 5.915 1.00 84.94 84 SER A CA 1
ATOM 640 C C . SER A 1 84 ? -22.042 0.576 7.259 1.00 84.94 84 SER A C 1
ATOM 642 O O . SER A 1 84 ? -22.375 -0.613 7.331 1.00 84.94 84 SER A O 1
ATOM 644 N N . TYR A 1 85 ? -21.678 1.269 8.344 1.00 84.94 85 TYR A N 1
ATOM 645 C CA . TYR A 1 85 ? -21.752 0.721 9.691 1.00 84.94 85 TYR A CA 1
ATOM 646 C C . TYR A 1 85 ? -23.184 0.755 10.217 1.00 84.94 85 TYR A C 1
ATOM 648 O O . TYR A 1 85 ? -23.637 -0.256 10.747 1.00 84.94 85 TYR A O 1
ATOM 656 N N . GLN A 1 86 ? -23.918 1.856 10.046 1.00 79.38 86 GLN A N 1
ATOM 657 C CA . GLN A 1 86 ? -25.297 1.989 10.535 1.00 79.38 86 GLN A CA 1
ATOM 658 C C . GLN A 1 86 ? -26.250 0.923 9.967 1.00 79.38 86 GLN A C 1
ATOM 660 O O . GLN A 1 86 ? -27.173 0.496 10.659 1.00 79.38 86 GLN A O 1
ATOM 665 N N . GLU A 1 87 ? -26.000 0.438 8.750 1.00 75.12 87 GLU A N 1
ATOM 666 C CA . GLU A 1 87 ? -26.770 -0.645 8.123 1.00 75.12 87 GLU A CA 1
ATOM 667 C C . GLU A 1 87 ? -26.389 -2.060 8.617 1.00 75.12 87 GLU A C 1
ATOM 669 O O . GLU A 1 87 ? -27.062 -3.049 8.302 1.00 75.12 87 GLU A O 1
ATOM 674 N N . ALA A 1 88 ? -25.315 -2.206 9.401 1.00 73.31 88 ALA A N 1
ATOM 675 C CA . ALA A 1 88 ? -24.800 -3.508 9.808 1.00 73.31 88 ALA A CA 1
ATOM 676 C C . ALA A 1 88 ? -25.554 -4.097 11.017 1.00 73.31 88 ALA A C 1
ATOM 678 O O . ALA A 1 88 ? -25.456 -3.625 12.148 1.00 73.31 88 ALA A O 1
ATOM 679 N N . ALA A 1 89 ? -26.210 -5.243 10.810 1.00 62.09 89 ALA A N 1
ATOM 680 C CA . ALA A 1 89 ? -27.020 -5.929 11.829 1.00 62.09 89 ALA A CA 1
ATOM 681 C C . ALA A 1 89 ? -26.281 -6.283 13.141 1.00 62.09 89 ALA A C 1
ATOM 683 O O . ALA A 1 89 ? -26.911 -6.473 14.182 1.00 62.09 89 ALA A O 1
ATOM 684 N N . ASP A 1 90 ? -24.949 -6.391 13.106 1.00 67.56 90 ASP A N 1
ATOM 685 C CA . ASP A 1 90 ? -24.131 -6.759 14.267 1.00 67.56 90 ASP A CA 1
ATOM 686 C C . ASP A 1 90 ? -23.867 -5.586 15.233 1.00 67.56 90 ASP A C 1
ATOM 688 O O . ASP A 1 90 ? -23.320 -5.830 16.317 1.00 67.56 90 ASP A O 1
ATOM 692 N N . ILE A 1 91 ? -24.272 -4.354 14.876 1.00 71.62 91 ILE A N 1
ATOM 693 C CA . ILE A 1 91 ? -24.009 -3.135 15.656 1.00 71.62 91 ILE A CA 1
ATOM 694 C C . ILE A 1 91 ? -25.252 -2.374 16.140 1.00 71.62 91 ILE A C 1
ATOM 696 O O . ILE A 1 91 ? -25.102 -1.247 16.587 1.00 71.62 91 ILE A O 1
ATOM 700 N N . ASN A 1 92 ? -26.452 -2.967 16.127 1.00 67.38 92 ASN A N 1
ATOM 701 C CA . ASN A 1 92 ? -27.707 -2.293 16.526 1.00 67.38 92 ASN A CA 1
ATOM 702 C C . ASN A 1 92 ? -27.684 -1.611 17.919 1.00 67.38 92 ASN A C 1
ATOM 704 O O . ASN A 1 92 ? -28.509 -0.742 18.184 1.00 67.38 92 ASN A O 1
ATOM 708 N N . ASP A 1 93 ? -26.748 -1.988 18.798 1.00 71.12 93 ASP A N 1
ATOM 709 C CA . ASP A 1 93 ? -26.552 -1.385 20.125 1.00 71.12 93 ASP A CA 1
ATOM 710 C C . ASP A 1 93 ? -25.578 -0.178 20.125 1.00 71.12 93 ASP A C 1
ATOM 712 O O . ASP A 1 93 ? -25.388 0.465 21.158 1.00 71.12 93 ASP A O 1
ATOM 716 N N . PHE A 1 94 ? -24.939 0.135 18.990 1.00 72.69 94 PHE A N 1
ATOM 717 C CA . PHE A 1 94 ? -23.943 1.198 18.829 1.00 72.69 94 PHE A CA 1
ATOM 718 C C . PHE A 1 94 ? -24.457 2.295 17.889 1.00 72.69 94 PHE A C 1
ATOM 720 O O . PHE A 1 94 ? -24.846 2.038 16.755 1.00 72.69 94 PHE A O 1
ATOM 727 N N . SER A 1 95 ? -24.404 3.548 18.340 1.00 79.62 95 SER A N 1
ATOM 728 C CA . SER A 1 95 ? -24.721 4.717 17.513 1.00 79.62 95 SER A CA 1
ATOM 729 C C . SER A 1 95 ? -23.434 5.296 16.920 1.00 79.62 95 SER A C 1
ATOM 731 O O . SER A 1 95 ? -22.775 6.095 17.580 1.00 79.62 95 SER A O 1
ATOM 733 N N . ILE A 1 96 ? -23.102 4.937 15.679 1.00 83.94 96 ILE A N 1
ATOM 734 C CA . ILE A 1 96 ? -21.930 5.469 14.964 1.00 83.94 96 ILE A CA 1
ATOM 735 C C . ILE A 1 96 ? -22.303 6.788 14.280 1.00 83.94 96 ILE A C 1
ATOM 737 O O . ILE A 1 96 ? -23.137 6.798 13.377 1.00 83.94 96 ILE A O 1
ATOM 741 N N . LYS A 1 97 ? -21.717 7.904 14.726 1.00 85.06 97 LYS A N 1
ATOM 742 C CA . LYS A 1 97 ? -21.929 9.247 14.148 1.00 85.06 97 LYS A CA 1
ATOM 743 C C . LYS A 1 97 ? -20.643 9.874 13.625 1.00 85.06 97 LYS A C 1
ATOM 745 O O . LYS A 1 97 ? -20.693 10.809 12.838 1.00 85.06 97 LYS A O 1
ATOM 750 N N . THR A 1 98 ? -19.505 9.394 14.107 1.00 88.12 98 THR A N 1
ATOM 751 C CA . THR A 1 98 ? -18.172 9.896 13.791 1.00 88.12 98 THR A CA 1
ATOM 752 C C . THR A 1 98 ? -17.209 8.729 13.604 1.00 88.12 98 THR A C 1
ATOM 754 O O . THR A 1 98 ? -17.442 7.631 14.116 1.00 88.12 98 THR A O 1
ATOM 757 N N . LEU A 1 99 ? -16.076 8.970 12.939 1.00 87.25 99 LEU A N 1
ATOM 758 C CA . LEU A 1 99 ? -15.007 7.971 12.825 1.00 87.25 99 LEU A CA 1
ATOM 759 C C . LEU A 1 99 ? -14.483 7.512 14.192 1.00 87.25 99 LEU A C 1
ATOM 761 O O . LEU A 1 99 ? -14.143 6.345 14.374 1.00 87.25 99 LEU A O 1
ATOM 765 N N . SER A 1 100 ? -14.476 8.401 15.186 1.00 85.88 100 SER A N 1
ATOM 766 C CA . SER A 1 100 ? -14.053 8.065 16.548 1.00 85.88 100 SER A CA 1
ATOM 767 C C . SER A 1 100 ? -14.953 7.020 17.212 1.00 85.88 100 SER A C 1
ATOM 769 O O . SER A 1 100 ? -14.455 6.201 17.986 1.00 85.88 100 SER A O 1
ATOM 771 N N . ASP A 1 101 ? -16.248 6.984 16.881 1.00 88.06 101 ASP A N 1
ATOM 772 C CA . ASP A 1 101 ? -17.182 5.999 17.442 1.00 88.06 101 ASP A CA 1
ATOM 773 C C . ASP A 1 101 ? -16.837 4.571 16.992 1.00 88.06 101 ASP A C 1
ATOM 775 O O . ASP A 1 101 ? -17.036 3.617 17.750 1.00 88.06 101 ASP A O 1
ATOM 779 N N . ILE A 1 102 ? -16.233 4.414 15.806 1.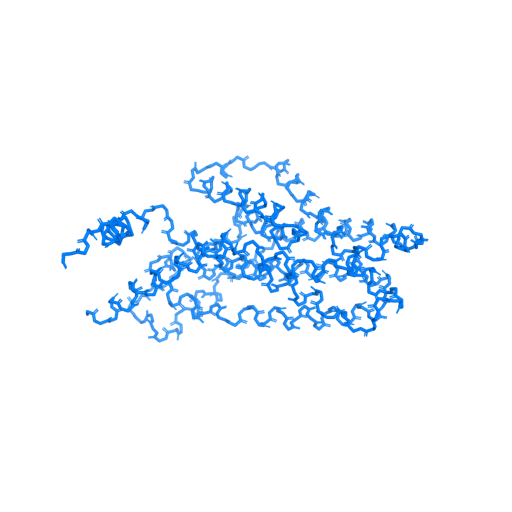00 90.12 102 ILE A N 1
ATOM 780 C CA . ILE A 1 102 ? -15.783 3.119 15.268 1.00 90.12 102 ILE A CA 1
ATOM 781 C C . ILE A 1 102 ? -14.759 2.462 16.210 1.00 90.12 102 ILE A C 1
ATOM 783 O O . ILE A 1 102 ? -14.777 1.245 16.391 1.00 90.12 102 ILE A O 1
ATOM 787 N N . LYS A 1 103 ? -13.927 3.250 16.910 1.00 86.25 103 LYS A N 1
ATOM 788 C CA . LYS A 1 103 ? -12.918 2.751 17.871 1.00 86.25 103 LYS A CA 1
ATOM 789 C C . LYS A 1 103 ? -13.521 2.042 19.091 1.00 86.25 103 LYS A C 1
ATOM 791 O O . LYS A 1 103 ? -12.823 1.316 19.806 1.00 86.25 103 LYS A O 1
ATOM 796 N N . SER A 1 104 ? -14.817 2.231 19.337 1.00 84.94 104 SER A N 1
ATOM 797 C CA . SER A 1 104 ? -15.550 1.542 20.404 1.00 84.94 104 SER A CA 1
ATOM 798 C C . SER A 1 104 ? -16.061 0.153 19.999 1.00 84.94 104 SER A C 1
ATOM 800 O O . SER A 1 104 ? -16.395 -0.652 20.872 1.00 84.94 104 SER A O 1
ATOM 802 N N . LEU A 1 105 ? -16.084 -0.157 18.698 1.00 87.25 105 LEU A N 1
ATOM 803 C CA . LEU A 1 105 ? -16.611 -1.417 18.187 1.00 87.25 105 LEU A CA 1
ATOM 804 C C . LEU A 1 105 ? -15.679 -2.603 18.494 1.00 87.25 105 LEU A C 1
ATOM 806 O O . LEU A 1 105 ? -14.464 -2.446 18.643 1.00 87.25 105 LEU A O 1
ATOM 810 N N . PRO A 1 106 ? -16.209 -3.836 18.564 1.00 87.75 106 PRO A N 1
ATOM 811 C CA . PRO A 1 106 ? -15.369 -5.024 18.526 1.00 87.75 106 PRO A CA 1
ATOM 812 C C . PRO A 1 106 ? -14.648 -5.113 17.176 1.00 87.75 106 PRO A C 1
ATOM 814 O O . PRO A 1 106 ? -15.296 -5.073 16.132 1.00 87.75 106 PRO A O 1
ATOM 817 N N . ILE A 1 107 ? -13.329 -5.331 17.177 1.00 89.62 107 ILE A N 1
ATOM 818 C CA . ILE A 1 107 ? -12.525 -5.371 15.940 1.00 89.62 107 ILE A CA 1
ATOM 819 C C . ILE A 1 107 ? -13.021 -6.413 14.921 1.00 89.62 107 ILE A C 1
ATOM 821 O O . ILE A 1 107 ? -12.913 -6.208 13.723 1.00 89.62 107 ILE A O 1
ATOM 825 N N . ALA A 1 108 ? -13.655 -7.498 15.379 1.00 89.50 108 ALA A N 1
ATOM 826 C CA . ALA A 1 108 ? -14.269 -8.500 14.505 1.00 89.50 108 ALA A CA 1
ATOM 827 C C . ALA A 1 108 ? -15.350 -7.921 13.571 1.00 89.50 108 ALA A C 1
ATOM 829 O O . ALA A 1 108 ? -15.552 -8.431 12.470 1.00 89.50 108 ALA A O 1
ATOM 830 N N . VAL A 1 109 ? -16.055 -6.874 14.012 1.00 89.38 109 VAL A N 1
ATOM 831 C CA . VAL A 1 109 ? -17.038 -6.155 13.192 1.00 89.38 109 VAL A CA 1
ATOM 832 C C . VAL A 1 109 ? -16.324 -5.377 12.089 1.00 89.38 109 VAL A C 1
ATOM 834 O O . VAL A 1 109 ? -16.746 -5.426 10.938 1.00 89.38 109 VAL A O 1
ATOM 837 N N . ILE A 1 110 ? -15.215 -4.720 12.427 1.00 92.12 110 ILE A N 1
ATOM 838 C CA . ILE A 1 110 ? -14.413 -3.920 11.496 1.00 92.12 110 ILE A CA 1
ATOM 839 C C . ILE A 1 110 ? -13.731 -4.821 10.459 1.00 92.12 110 ILE A C 1
ATOM 841 O O . ILE A 1 110 ? -13.901 -4.621 9.257 1.00 92.12 110 ILE A O 1
ATOM 845 N N . ASP A 1 111 ? -13.053 -5.884 10.907 1.00 93.88 111 ASP A N 1
ATOM 846 C CA . ASP A 1 111 ? -12.393 -6.874 10.042 1.00 93.88 111 ASP A CA 1
ATOM 847 C C . ASP A 1 111 ? -13.385 -7.502 9.039 1.00 93.88 111 ASP A C 1
ATOM 849 O O . ASP A 1 111 ? -13.022 -7.831 7.906 1.00 93.88 111 ASP A O 1
ATOM 853 N N . LYS A 1 112 ? -14.661 -7.652 9.431 1.00 91.00 112 LYS A N 1
ATOM 854 C CA . LYS A 1 112 ? -15.729 -8.146 8.551 1.00 91.00 112 LYS A CA 1
ATOM 855 C C . LYS A 1 112 ? -16.068 -7.152 7.437 1.00 91.00 112 LYS A C 1
ATOM 857 O O . LYS A 1 112 ? -16.272 -7.606 6.311 1.00 91.00 112 LYS A O 1
ATOM 862 N N . GLN A 1 113 ? -16.098 -5.848 7.721 1.00 90.62 113 GLN A N 1
ATOM 863 C CA . GLN A 1 113 ? -16.376 -4.811 6.719 1.00 90.62 113 GLN A CA 1
ATOM 864 C C . GLN A 1 113 ? -15.271 -4.731 5.662 1.00 90.62 113 GLN A C 1
ATOM 866 O O . GLN A 1 113 ? -15.535 -4.720 4.461 1.00 90.62 113 GLN A O 1
ATOM 871 N N . VAL A 1 114 ? -14.010 -4.789 6.093 1.00 93.94 114 VAL A N 1
ATOM 872 C CA . VAL A 1 114 ? -12.856 -4.635 5.189 1.00 93.94 114 VAL A CA 1
ATOM 873 C C . VAL A 1 114 ? -12.435 -5.936 4.492 1.00 93.94 114 VAL A C 1
ATOM 875 O O . VAL A 1 114 ? -11.488 -5.951 3.701 1.00 93.94 114 VAL A O 1
ATOM 878 N N . LYS A 1 115 ? -13.136 -7.052 4.743 1.00 92.12 115 LYS A N 1
ATOM 879 C CA . LYS A 1 115 ? -12.766 -8.404 4.283 1.00 92.12 115 LYS A CA 1
ATOM 880 C C . LYS A 1 115 ? -12.521 -8.499 2.774 1.00 92.12 115 LYS A C 1
ATOM 882 O O . LYS A 1 115 ? -11.667 -9.268 2.333 1.00 92.12 115 LYS A O 1
ATOM 887 N N . LEU A 1 116 ? -13.287 -7.759 1.972 1.00 92.75 116 LEU A N 1
ATOM 888 C CA . LEU A 1 116 ? -13.221 -7.829 0.510 1.00 92.75 116 LEU A CA 1
ATOM 889 C C . LEU A 1 116 ? -12.322 -6.762 -0.123 1.00 92.75 116 LEU A C 1
ATOM 891 O O . LEU A 1 116 ? -12.087 -6.835 -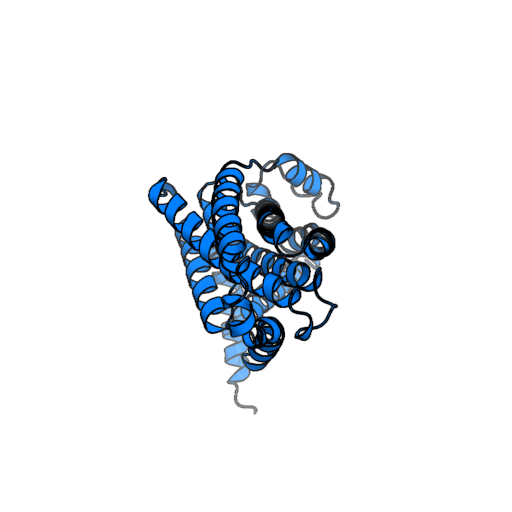1.329 1.00 92.75 116 LEU A O 1
ATOM 895 N N . PHE A 1 117 ? -11.763 -5.827 0.652 1.00 94.44 117 PHE A N 1
ATOM 896 C CA . PHE A 1 117 ? -10.968 -4.718 0.110 1.00 94.44 117 PHE A CA 1
ATOM 897 C C . PHE A 1 117 ? -9.753 -5.222 -0.660 1.00 94.44 117 PHE A C 1
ATOM 899 O O . PHE A 1 117 ? -9.584 -4.880 -1.828 1.00 94.44 117 PHE A O 1
ATOM 906 N N . LYS A 1 118 ? -8.975 -6.137 -0.071 1.00 96.06 118 LYS A N 1
ATOM 907 C CA . LYS A 1 118 ? -7.835 -6.767 -0.752 1.00 96.06 118 LYS A CA 1
ATOM 908 C C . LYS A 1 118 ? -8.231 -7.359 -2.106 1.00 96.06 118 LYS A C 1
ATOM 910 O O . LYS A 1 118 ? -7.554 -7.121 -3.096 1.00 96.06 118 LYS A O 1
ATOM 915 N N . SER A 1 119 ? -9.348 -8.084 -2.171 1.00 96.06 119 SER A N 1
ATOM 916 C CA . SER A 1 119 ? -9.809 -8.707 -3.421 1.00 96.06 119 SER A CA 1
ATOM 917 C C . SER A 1 119 ? -10.272 -7.668 -4.448 1.00 96.06 119 SER A C 1
ATOM 919 O O . SER A 1 119 ? -9.898 -7.764 -5.615 1.00 96.06 119 SER A O 1
ATOM 921 N N . LYS A 1 120 ? -11.030 -6.650 -4.010 1.00 96.19 120 LYS A N 1
ATOM 922 C CA . LYS A 1 120 ? -11.486 -5.510 -4.827 1.00 96.19 120 LYS A CA 1
ATOM 923 C C . LYS A 1 120 ? -10.301 -4.804 -5.486 1.00 96.19 120 LYS A C 1
ATOM 925 O O . LYS A 1 120 ? -10.270 -4.660 -6.706 1.00 96.19 120 LYS A O 1
ATOM 930 N N . TYR A 1 121 ? -9.315 -4.400 -4.689 1.00 96.69 121 TYR A N 1
ATOM 931 C CA . TYR A 1 121 ? -8.176 -3.636 -5.186 1.00 96.69 121 TYR A CA 1
ATOM 932 C C . TYR A 1 121 ? -7.211 -4.483 -6.007 1.00 96.69 121 TYR A C 1
ATOM 934 O O . TYR A 1 121 ? -6.757 -4.014 -7.045 1.00 96.69 121 TYR A O 1
ATOM 942 N N . VAL A 1 122 ? -6.952 -5.738 -5.620 1.00 95.88 122 VAL A N 1
ATOM 943 C CA . VAL A 1 122 ? -6.147 -6.656 -6.442 1.00 95.88 122 VAL A CA 1
ATOM 944 C C . VAL A 1 122 ? -6.788 -6.855 -7.812 1.00 95.88 122 VAL A C 1
ATOM 946 O O . VAL A 1 122 ? -6.084 -6.777 -8.814 1.00 95.88 122 VAL A O 1
ATOM 949 N N . ALA A 1 123 ? -8.103 -7.074 -7.891 1.00 94.00 123 ALA A N 1
ATOM 950 C CA . ALA A 1 123 ? -8.788 -7.229 -9.174 1.00 94.00 123 ALA A CA 1
ATOM 951 C C . ALA A 1 123 ? -8.672 -5.961 -10.039 1.00 94.00 123 ALA A C 1
ATOM 953 O O . ALA A 1 123 ? -8.312 -6.052 -11.215 1.00 94.00 123 ALA A O 1
ATOM 954 N N . LEU A 1 124 ? -8.905 -4.788 -9.439 1.00 93.75 124 LEU A N 1
ATOM 955 C CA . LEU A 1 124 ? -8.789 -3.491 -10.106 1.00 93.75 124 LEU A CA 1
ATOM 956 C C . LEU A 1 124 ? -7.382 -3.266 -10.679 1.00 93.75 124 LEU A C 1
ATOM 958 O O . LEU A 1 124 ? -7.228 -2.998 -11.871 1.00 93.75 124 LEU A O 1
ATOM 962 N N . THR A 1 125 ? -6.345 -3.407 -9.853 1.00 93.44 125 THR A N 1
ATOM 963 C CA . THR A 1 125 ? -4.970 -3.104 -10.269 1.00 93.44 125 THR A CA 1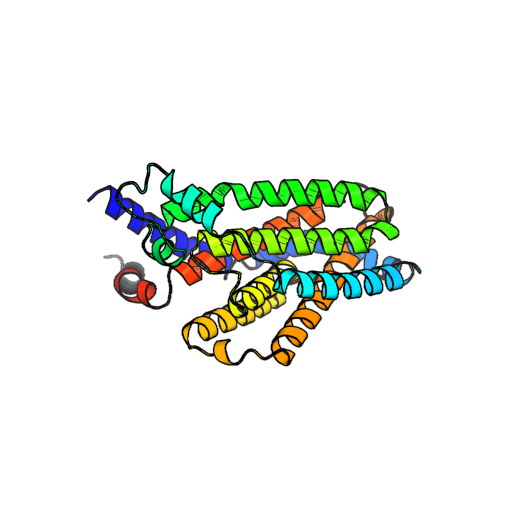
ATOM 964 C C . THR A 1 125 ? -4.391 -4.176 -11.185 1.00 93.44 125 THR A C 1
ATOM 966 O O . THR A 1 125 ? -3.568 -3.856 -12.044 1.00 93.44 125 THR A O 1
ATOM 969 N N . SER A 1 126 ? -4.856 -5.425 -11.079 1.00 89.94 126 SER A N 1
ATOM 970 C CA . SER A 1 126 ? -4.528 -6.486 -12.039 1.00 89.94 126 SER A CA 1
ATOM 971 C C . SER A 1 126 ? -5.047 -6.147 -13.434 1.00 89.94 126 SER A C 1
ATOM 973 O O . SER A 1 126 ? -4.295 -6.244 -14.403 1.00 89.94 126 SER A O 1
ATOM 975 N N . ALA A 1 127 ? -6.311 -5.720 -13.540 1.00 88.81 127 ALA A N 1
ATOM 976 C CA . ALA A 1 127 ? -6.913 -5.324 -14.813 1.00 88.81 127 ALA A CA 1
ATOM 977 C C . ALA A 1 127 ? -6.197 -4.107 -15.423 1.00 88.81 127 ALA A C 1
ATOM 979 O O . ALA A 1 127 ? -5.891 -4.096 -16.619 1.00 88.81 127 ALA A O 1
ATOM 980 N N . GLN A 1 128 ? -5.853 -3.123 -14.587 1.00 87.50 128 GLN A N 1
ATOM 981 C CA . GLN A 1 128 ? -5.022 -1.990 -14.989 1.00 87.50 128 GLN A CA 1
ATOM 982 C C . GLN A 1 128 ? -3.664 -2.457 -15.534 1.00 87.50 128 GLN A C 1
ATOM 984 O O . GLN A 1 128 ? -3.310 -2.094 -16.650 1.00 87.50 128 GLN A O 1
ATOM 989 N N . GLY A 1 129 ? -2.951 -3.313 -14.792 1.00 84.44 129 GLY A N 1
ATOM 990 C CA . GLY A 1 129 ? -1.607 -3.779 -15.150 1.00 84.44 129 GLY A CA 1
ATOM 991 C C . GLY A 1 129 ? -1.564 -4.587 -16.443 1.00 84.44 129 GLY A C 1
ATOM 992 O O . GLY A 1 129 ? -0.611 -4.482 -17.211 1.00 84.44 129 GLY A O 1
ATOM 993 N N . VAL A 1 130 ? -2.616 -5.362 -16.729 1.00 83.44 130 VAL A N 1
ATOM 994 C CA . VAL A 1 130 ? -2.770 -6.028 -18.032 1.00 83.44 130 VAL A CA 1
ATOM 995 C C . VAL A 1 130 ? -2.915 -4.997 -19.150 1.00 83.44 130 VAL A C 1
ATOM 997 O O . VAL A 1 130 ? -2.248 -5.113 -20.174 1.00 83.44 130 VAL A O 1
ATOM 1000 N N . THR A 1 131 ? -3.754 -3.980 -18.949 1.00 83.00 131 THR A N 1
ATOM 1001 C CA . THR A 1 131 ? -4.050 -2.960 -19.967 1.00 83.00 131 THR A CA 1
ATOM 1002 C C . THR A 1 131 ? -2.808 -2.152 -20.336 1.00 83.00 131 THR A C 1
ATOM 1004 O O . THR A 1 131 ? -2.498 -1.972 -21.511 1.00 83.00 131 THR A O 1
ATOM 1007 N N . THR A 1 132 ? -2.064 -1.692 -19.336 1.00 81.38 132 THR A N 1
ATOM 1008 C CA . THR A 1 132 ? -0.850 -0.885 -19.509 1.00 81.38 132 THR A CA 1
ATOM 1009 C C . THR A 1 132 ? 0.348 -1.714 -19.957 1.00 81.38 132 THR A C 1
ATOM 1011 O O . THR A 1 132 ? 1.160 -1.232 -20.744 1.00 81.38 132 THR A O 1
ATOM 1014 N N . GLY A 1 133 ? 0.442 -2.975 -19.524 1.00 74.81 133 GLY A N 1
ATOM 1015 C CA . GLY A 1 133 ? 1.499 -3.893 -19.945 1.00 74.81 133 GLY A CA 1
ATOM 1016 C C . GLY A 1 133 ? 1.503 -4.154 -21.453 1.00 74.81 133 GLY A C 1
ATOM 1017 O O . GLY A 1 133 ? 2.573 -4.292 -22.038 1.00 74.81 133 GLY A O 1
ATOM 1018 N N . VAL A 1 134 ? 0.332 -4.136 -22.107 1.00 78.00 134 VAL A N 1
ATOM 1019 C CA . VAL A 1 134 ? 0.212 -4.253 -23.577 1.00 78.00 134 VAL A CA 1
ATOM 1020 C C . VAL A 1 134 ? 0.806 -3.042 -24.309 1.00 78.00 134 VAL A C 1
ATOM 1022 O O . VAL A 1 134 ? 1.297 -3.181 -25.426 1.00 78.00 134 VAL A O 1
ATOM 1025 N N . VAL A 1 135 ? 0.805 -1.860 -23.686 1.00 84.06 135 VAL A N 1
ATOM 1026 C CA . VAL A 1 135 ? 1.359 -0.620 -24.265 1.00 84.06 135 VAL A CA 1
ATOM 1027 C C . VAL A 1 135 ? 2.896 -0.606 -24.207 1.00 84.06 135 VAL A C 1
ATOM 1029 O O . VAL A 1 135 ? 3.547 0.113 -24.968 1.00 84.06 135 VAL A O 1
ATOM 1032 N N . GLY A 1 136 ? 3.499 -1.412 -23.328 1.00 83.25 136 GLY A N 1
ATOM 1033 C CA . GLY A 1 136 ? 4.945 -1.468 -23.132 1.00 83.25 136 GLY A CA 1
ATOM 1034 C C . GLY A 1 136 ? 5.491 -0.195 -22.480 1.00 83.25 136 GLY A C 1
ATOM 1035 O O . GLY A 1 136 ? 4.857 0.392 -21.605 1.00 83.25 136 GLY A O 1
ATOM 1036 N N . TRP A 1 137 ? 6.676 0.247 -22.907 1.00 85.56 137 TRP A N 1
ATOM 1037 C CA . TRP A 1 137 ? 7.426 1.344 -22.278 1.00 85.56 137 TRP A CA 1
ATOM 1038 C C . TRP A 1 137 ? 6.622 2.636 -22.106 1.00 85.56 137 TRP A C 1
ATOM 1040 O O . TRP A 1 137 ? 6.648 3.245 -21.040 1.00 85.56 137 TRP A O 1
ATOM 1050 N N . ALA A 1 138 ? 5.845 3.020 -23.122 1.00 87.81 138 ALA A N 1
ATOM 1051 C CA . ALA A 1 138 ? 5.039 4.239 -23.082 1.00 87.81 138 ALA A CA 1
ATOM 1052 C C . ALA A 1 138 ? 3.902 4.188 -22.041 1.00 87.81 138 ALA A C 1
ATOM 1054 O O . ALA A 1 138 ? 3.432 5.238 -21.605 1.00 87.81 138 ALA A O 1
ATOM 1055 N N . GLY A 1 139 ? 3.469 2.989 -21.637 1.00 87.69 139 GLY A N 1
ATOM 1056 C CA . GLY A 1 139 ? 2.412 2.783 -20.646 1.00 87.69 139 GLY A CA 1
ATOM 1057 C C . GLY A 1 139 ? 2.905 2.727 -19.200 1.00 87.69 139 GLY A C 1
ATOM 1058 O O . GLY A 1 139 ? 2.096 2.902 -18.292 1.00 87.69 139 GLY A O 1
ATOM 1059 N N . ILE A 1 140 ? 4.207 2.514 -18.969 1.00 88.75 140 ILE A N 1
ATOM 1060 C CA . ILE A 1 140 ? 4.761 2.336 -17.617 1.00 88.75 140 ILE A CA 1
ATOM 1061 C C . ILE A 1 140 ? 4.473 3.535 -16.701 1.00 88.75 140 ILE A C 1
ATOM 1063 O O . ILE A 1 140 ? 3.989 3.291 -15.597 1.00 88.75 140 ILE A O 1
ATOM 1067 N N . PRO A 1 141 ? 4.716 4.802 -17.098 1.00 91.19 141 PRO A N 1
ATOM 1068 C CA . PRO A 1 141 ? 4.492 5.935 -16.198 1.00 91.19 141 PRO A CA 1
ATOM 1069 C C . PRO A 1 141 ? 3.039 6.034 -15.718 1.00 91.19 141 PRO A C 1
ATOM 1071 O O . PRO A 1 141 ? 2.785 6.030 -14.513 1.00 91.19 141 PRO A O 1
ATOM 1074 N N . ALA A 1 142 ? 2.088 5.972 -16.655 1.00 90.62 142 ALA A N 1
ATOM 1075 C CA . ALA A 1 142 ? 0.660 6.016 -16.353 1.00 90.62 142 ALA A CA 1
ATOM 1076 C C . ALA A 1 142 ? 0.214 4.849 -15.455 1.00 90.62 142 ALA A C 1
ATOM 1078 O O . ALA A 1 142 ? -0.625 5.018 -14.572 1.00 90.62 142 ALA A O 1
ATOM 1079 N N . ASP A 1 143 ? 0.794 3.664 -15.652 1.00 90.88 143 ASP A N 1
ATOM 1080 C CA . ASP A 1 143 ? 0.517 2.500 -14.816 1.00 90.88 143 ASP A CA 1
ATOM 1081 C C . ASP A 1 143 ? 1.047 2.649 -13.392 1.00 90.88 143 ASP A C 1
ATOM 1083 O O . ASP A 1 143 ? 0.347 2.325 -12.437 1.00 90.88 143 ASP A O 1
ATOM 1087 N N . VAL A 1 144 ? 2.278 3.145 -13.232 1.00 90.94 144 VAL A N 1
ATOM 1088 C CA . VAL A 1 144 ? 2.873 3.396 -11.913 1.00 90.94 144 VAL A CA 1
ATOM 1089 C C . VAL A 1 144 ? 1.998 4.379 -11.137 1.00 90.94 144 VAL A C 1
ATOM 1091 O O . VAL A 1 144 ? 1.634 4.090 -9.998 1.00 90.94 144 VAL A O 1
ATOM 1094 N N . VAL A 1 145 ? 1.586 5.478 -11.774 1.00 91.38 145 VAL A N 1
ATOM 1095 C CA . VAL A 1 145 ? 0.683 6.471 -11.177 1.00 91.38 145 VAL A CA 1
ATOM 1096 C C . VAL A 1 145 ? -0.645 5.836 -10.783 1.00 91.38 145 VAL A C 1
ATOM 1098 O O . VAL A 1 145 ? -1.012 5.877 -9.612 1.00 91.38 145 VAL A O 1
ATOM 1101 N N . GLY A 1 146 ? -1.335 5.183 -11.724 1.00 92.50 146 GLY A N 1
ATOM 1102 C CA . GLY A 1 146 ? -2.633 4.560 -11.457 1.00 92.50 146 GLY A CA 1
ATOM 1103 C C . GLY A 1 146 ? -2.563 3.510 -10.347 1.00 92.50 146 GLY A C 1
ATOM 1104 O O . GLY A 1 146 ? -3.441 3.444 -9.486 1.00 92.50 146 GLY A O 1
ATOM 1105 N N . LEU A 1 147 ? -1.473 2.738 -10.304 1.00 92.25 147 LEU A N 1
ATOM 1106 C CA . LEU A 1 147 ? -1.245 1.725 -9.281 1.00 92.25 147 LEU A CA 1
ATOM 1107 C C . LEU A 1 147 ? -1.065 2.369 -7.904 1.00 92.25 147 LEU A C 1
ATOM 1109 O O . LEU A 1 147 ? -1.659 1.902 -6.935 1.00 92.25 147 LEU A O 1
ATOM 1113 N N . ILE A 1 148 ? -0.270 3.432 -7.799 1.00 91.62 148 ILE A N 1
ATOM 1114 C CA . ILE A 1 148 ? -0.042 4.149 -6.538 1.00 91.62 148 ILE A CA 1
ATOM 1115 C C . ILE A 1 148 ? -1.330 4.815 -6.062 1.00 91.62 148 ILE A C 1
ATOM 1117 O O . ILE A 1 148 ? -1.724 4.612 -4.917 1.00 91.62 148 ILE A O 1
ATOM 1121 N N . THR A 1 149 ? -2.034 5.511 -6.954 1.00 91.50 149 THR A N 1
ATOM 1122 C CA . THR A 1 149 ? -3.346 6.117 -6.702 1.00 91.50 149 THR A CA 1
ATOM 1123 C C . THR A 1 149 ? -4.351 5.099 -6.160 1.00 91.50 149 THR A C 1
ATOM 1125 O O . THR A 1 149 ? -4.970 5.332 -5.120 1.00 91.50 149 THR A O 1
ATOM 1128 N N . ALA A 1 150 ? -4.489 3.940 -6.812 1.00 93.31 150 ALA A N 1
ATOM 1129 C CA . ALA A 1 150 ? -5.403 2.891 -6.367 1.00 93.31 150 ALA A CA 1
ATOM 1130 C C . ALA A 1 150 ? -5.023 2.339 -4.983 1.00 93.31 150 ALA A C 1
ATOM 1132 O O . ALA A 1 150 ? -5.899 2.092 -4.154 1.00 93.31 150 ALA A O 1
ATOM 1133 N N . ASN A 1 151 ? -3.725 2.174 -4.717 1.00 94.44 151 ASN A N 1
ATOM 1134 C CA . ASN A 1 151 ? -3.224 1.678 -3.438 1.00 94.44 151 ASN A CA 1
ATOM 1135 C C . ASN A 1 151 ? -3.380 2.697 -2.301 1.00 94.44 151 ASN A C 1
ATOM 1137 O O . ASN A 1 151 ? -3.785 2.305 -1.212 1.00 94.44 151 ASN A O 1
ATOM 1141 N N . LEU A 1 152 ? -3.144 3.990 -2.541 1.00 92.38 152 LEU A N 1
ATOM 1142 C CA . LEU A 1 152 ? -3.435 5.051 -1.568 1.00 92.38 152 LEU A CA 1
ATOM 1143 C C . LEU A 1 152 ? -4.918 5.093 -1.224 1.00 92.38 152 LEU A C 1
ATOM 1145 O O . LEU A 1 152 ? -5.270 5.165 -0.051 1.00 92.38 152 LEU A O 1
ATOM 1149 N N . ARG A 1 153 ? -5.792 4.957 -2.229 1.00 92.38 153 ARG A N 1
ATOM 1150 C CA . ARG A 1 153 ? -7.231 4.868 -1.979 1.00 92.38 153 ARG A CA 1
ATOM 1151 C C . ARG A 1 153 ? -7.587 3.636 -1.145 1.00 92.38 153 ARG A C 1
ATOM 1153 O O . ARG A 1 153 ? -8.406 3.749 -0.242 1.00 92.38 153 ARG A O 1
ATOM 1160 N N . ALA A 1 154 ? -6.956 2.489 -1.403 1.00 94.94 154 ALA A N 1
ATOM 1161 C CA . ALA A 1 154 ? -7.141 1.290 -0.586 1.00 94.94 154 ALA A CA 1
ATOM 1162 C C . ALA A 1 154 ? -6.715 1.517 0.869 1.00 94.94 154 ALA A C 1
ATOM 1164 O O . ALA A 1 154 ? -7.447 1.161 1.787 1.00 94.94 154 ALA A O 1
ATOM 1165 N N . ILE A 1 155 ? -5.544 2.125 1.078 1.00 95.06 155 ILE A N 1
ATOM 1166 C CA . ILE A 1 155 ? -5.026 2.455 2.408 1.00 95.06 155 ILE A CA 1
ATOM 1167 C C . ILE A 1 155 ? -5.967 3.424 3.129 1.00 95.06 155 ILE A C 1
ATOM 1169 O O . ILE A 1 155 ? -6.252 3.201 4.300 1.00 95.06 155 ILE A O 1
ATOM 1173 N N . GLY A 1 156 ? -6.471 4.449 2.438 1.00 93.19 156 GLY A N 1
ATOM 1174 C CA . GLY A 1 156 ? -7.437 5.397 2.986 1.00 93.19 156 GLY A CA 1
ATOM 1175 C C . GLY A 1 156 ? -8.756 4.730 3.378 1.00 93.19 156 GLY A C 1
ATOM 1176 O O . GLY A 1 156 ? -9.236 4.959 4.481 1.00 93.19 156 GLY A O 1
ATOM 1177 N N . GLU A 1 157 ? -9.295 3.825 2.548 1.00 93.81 157 GLU A N 1
ATOM 1178 C CA . GLU A 1 157 ? -10.470 3.025 2.929 1.00 93.81 157 GLU A CA 1
ATOM 1179 C C . GLU A 1 157 ? -10.180 2.182 4.185 1.00 93.81 157 GLU A C 1
ATOM 1181 O O . GLU A 1 157 ? -10.994 2.167 5.105 1.00 93.81 157 GLU A O 1
ATOM 1186 N N . TYR A 1 158 ? -9.014 1.530 4.294 1.00 95.44 158 TYR A N 1
ATOM 1187 C CA . TYR A 1 158 ? -8.639 0.857 5.544 1.00 95.44 158 TYR A CA 1
ATOM 1188 C C . TYR A 1 158 ? -8.594 1.845 6.722 1.00 95.44 158 TYR A C 1
ATOM 1190 O O . TYR A 1 158 ? -9.221 1.574 7.742 1.00 95.44 158 TYR A O 1
ATOM 1198 N N . ALA A 1 159 ? -7.931 2.994 6.580 1.00 93.50 159 ALA A N 1
ATOM 1199 C CA . ALA A 1 159 ? -7.837 4.018 7.622 1.00 93.50 159 ALA A CA 1
ATOM 1200 C C . ALA A 1 159 ? -9.220 4.386 8.172 1.00 93.50 159 ALA A C 1
ATOM 1202 O O . ALA A 1 159 ? -9.500 4.206 9.361 1.00 93.50 159 ALA A O 1
ATOM 1203 N N . THR A 1 160 ? -10.116 4.801 7.276 1.00 92.81 160 THR A N 1
ATOM 1204 C CA . THR A 1 160 ? -11.449 5.295 7.621 1.00 92.81 160 THR A CA 1
ATOM 1205 C C . THR A 1 160 ? -12.310 4.201 8.241 1.00 92.81 160 THR A C 1
ATOM 1207 O O . THR A 1 160 ? -12.969 4.443 9.252 1.00 92.81 160 THR A O 1
ATOM 1210 N N . TYR A 1 161 ? -12.248 2.965 7.731 1.00 93.88 161 TYR A N 1
ATOM 1211 C CA . TYR A 1 161 ? -12.998 1.847 8.312 1.00 93.88 161 TYR A CA 1
ATOM 1212 C C . TYR A 1 161 ? -12.487 1.411 9.689 1.00 93.88 161 TYR A C 1
ATOM 1214 O O . TYR A 1 161 ? -13.269 0.836 10.444 1.00 93.88 161 TYR A O 1
ATOM 1222 N N . TYR A 1 162 ? -11.231 1.699 10.045 1.00 93.75 162 TYR A N 1
ATOM 1223 C CA . T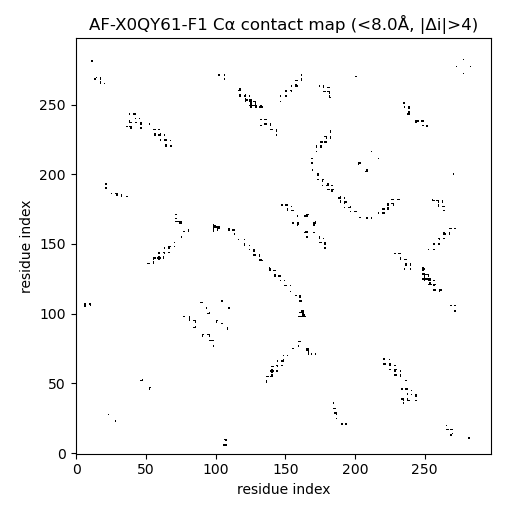YR A 1 162 ? -10.707 1.533 11.409 1.00 93.75 162 TYR A CA 1
ATOM 1224 C C . TYR A 1 162 ? -10.885 2.786 12.291 1.00 93.75 162 TYR A C 1
ATOM 1226 O O . TYR A 1 162 ? -10.455 2.790 13.447 1.00 93.75 162 TYR A O 1
ATOM 1234 N N . GLY A 1 163 ? -11.547 3.832 11.786 1.00 92.00 163 GLY A N 1
ATOM 1235 C CA . GLY A 1 163 ? -11.834 5.062 12.527 1.00 92.00 163 GLY A CA 1
ATOM 1236 C C . GLY A 1 163 ? -10.695 6.087 12.533 1.00 92.00 163 GLY A C 1
ATOM 1237 O O . GLY A 1 163 ? -10.628 6.915 13.444 1.00 92.00 163 GLY A O 1
ATOM 1238 N N . PHE A 1 164 ? -9.779 6.018 11.567 1.00 90.75 164 PHE A N 1
ATOM 1239 C CA . PHE A 1 164 ? -8.726 7.010 11.341 1.00 90.75 164 PHE A CA 1
ATOM 1240 C C . PHE A 1 164 ? -9.122 7.952 10.201 1.00 90.75 164 PHE A C 1
ATOM 1242 O O . PHE A 1 164 ? -9.615 7.502 9.166 1.00 90.75 164 PHE A O 1
ATOM 1249 N N . ASP A 1 165 ? -8.939 9.256 10.399 1.00 88.69 165 ASP A N 1
ATOM 1250 C CA . ASP A 1 165 ? -9.310 10.256 9.402 1.00 88.69 165 ASP A CA 1
ATOM 1251 C C . ASP A 1 165 ? -8.159 10.461 8.412 1.00 88.69 165 ASP A C 1
ATOM 1253 O O . ASP A 1 165 ? -7.130 11.031 8.752 1.00 88.69 165 ASP A O 1
ATOM 1257 N N . ILE A 1 166 ? -8.327 9.987 7.175 1.00 87.00 166 ILE A N 1
ATOM 1258 C CA . ILE A 1 166 ? -7.310 10.125 6.119 1.00 87.00 166 ILE A CA 1
ATOM 1259 C C . ILE A 1 166 ? -7.100 11.584 5.681 1.00 87.00 166 ILE A C 1
ATOM 1261 O O . ILE A 1 166 ? -6.159 11.880 4.948 1.00 87.00 166 ILE A O 1
ATOM 1265 N N . ASN A 1 167 ? -7.988 12.492 6.093 1.00 85.00 167 ASN A N 1
ATOM 1266 C CA . ASN A 1 167 ? -7.859 13.918 5.820 1.00 85.00 167 ASN A CA 1
ATOM 1267 C C . ASN A 1 167 ? -6.843 14.588 6.755 1.00 85.00 167 ASN A C 1
ATOM 1269 O O . ASN A 1 167 ? -6.386 15.689 6.457 1.00 85.00 167 ASN A O 1
ATOM 1273 N N . ASP A 1 168 ? -6.464 13.926 7.853 1.00 85.00 168 ASP A N 1
ATOM 1274 C CA . ASP A 1 168 ? -5.383 14.388 8.713 1.00 85.00 168 ASP A CA 1
ATOM 1275 C C . ASP A 1 168 ? -4.044 14.211 7.983 1.00 85.00 168 ASP A C 1
ATOM 1277 O O . ASP A 1 168 ? -3.700 13.108 7.550 1.00 85.00 168 ASP A O 1
ATOM 1281 N N . GLU A 1 169 ? -3.228 15.270 7.911 1.00 80.38 169 GLU A N 1
ATOM 1282 C CA . GLU A 1 169 ? -1.891 15.229 7.282 1.00 80.38 169 GLU A CA 1
ATOM 1283 C C . GLU A 1 169 ? -1.031 14.086 7.831 1.00 80.38 169 GLU A C 1
ATOM 1285 O O . GLU A 1 169 ? -0.219 13.476 7.128 1.00 80.38 169 GLU A O 1
ATOM 1290 N N . GLY A 1 170 ? -1.239 13.763 9.106 1.00 81.75 170 GLY A N 1
ATOM 1291 C CA . GLY A 1 170 ? -0.534 12.672 9.730 1.00 81.75 170 GLY A CA 1
ATOM 1292 C C . GLY A 1 170 ? -0.902 11.293 9.235 1.00 81.75 170 GLY A C 1
ATOM 1293 O O . GLY A 1 170 ? -0.041 10.428 9.055 1.00 81.75 170 GLY A O 1
ATOM 1294 N N . GLU A 1 171 ? -2.183 11.116 8.956 1.00 87.06 171 GLU A N 1
ATOM 1295 C CA . GLU A 1 171 ? -2.709 9.889 8.395 1.00 87.06 171 GLU A CA 1
ATOM 1296 C C . GLU A 1 171 ? -2.271 9.725 6.937 1.00 87.06 171 GLU A C 1
ATOM 1298 O O . GLU A 1 171 ? -1.958 8.620 6.497 1.00 87.06 171 GLU A O 1
ATOM 1303 N N . GLN A 1 172 ? -2.132 10.830 6.206 1.00 86.44 172 GLN A N 1
ATOM 1304 C CA . GLN A 1 172 ? -1.579 10.820 4.853 1.00 86.44 172 GLN A CA 1
ATOM 1305 C C . GLN A 1 172 ? -0.103 10.411 4.836 1.00 86.44 172 GLN A C 1
ATOM 1307 O O . GLN A 1 172 ? 0.280 9.557 4.032 1.00 86.44 172 GLN A O 1
ATOM 1312 N N . LEU A 1 173 ? 0.722 10.951 5.744 1.00 84.19 173 LEU A N 1
ATOM 1313 C CA . LEU A 1 173 ? 2.116 10.509 5.893 1.00 84.19 173 LEU A CA 1
ATOM 1314 C C . LEU A 1 173 ? 2.202 9.020 6.213 1.00 84.19 173 LEU A C 1
ATOM 1316 O O . LEU A 1 173 ? 2.970 8.285 5.582 1.00 84.19 173 LEU A O 1
ATOM 1320 N N . PHE A 1 174 ? 1.385 8.567 7.162 1.00 87.62 174 PHE A N 1
ATOM 1321 C CA . PHE A 1 174 ? 1.311 7.160 7.514 1.00 87.62 174 PHE A CA 1
ATOM 1322 C C . PHE A 1 174 ? 0.914 6.303 6.303 1.00 87.62 174 PHE A C 1
ATOM 1324 O O . PHE A 1 174 ? 1.577 5.304 6.008 1.00 87.62 174 PHE A O 1
ATOM 1331 N N . ALA A 1 175 ? -0.086 6.726 5.529 1.00 89.88 175 ALA A N 1
ATOM 1332 C CA . ALA A 1 175 ? -0.503 6.030 4.321 1.00 89.88 175 ALA A CA 1
ATOM 1333 C C . ALA A 1 175 ? 0.618 5.929 3.272 1.00 89.88 175 ALA A C 1
ATOM 1335 O O . ALA A 1 175 ? 0.830 4.861 2.695 1.00 89.88 175 ALA A O 1
ATOM 1336 N N . MET A 1 176 ? 1.393 6.996 3.059 1.00 86.81 176 MET A N 1
ATOM 1337 C CA . MET A 1 176 ? 2.541 6.963 2.145 1.00 86.81 176 MET A CA 1
ATOM 1338 C C . MET A 1 176 ? 3.620 5.975 2.613 1.00 86.81 176 MET A C 1
ATOM 1340 O O . MET A 1 176 ? 4.156 5.224 1.794 1.00 86.81 176 MET A O 1
ATOM 1344 N N . SER A 1 177 ? 3.892 5.896 3.920 1.00 87.25 177 SER A N 1
ATOM 1345 C CA . SER A 1 177 ? 4.870 4.942 4.470 1.00 87.25 177 SER A CA 1
ATOM 1346 C C . SER A 1 177 ? 4.496 3.476 4.192 1.00 87.25 177 SER A C 1
ATOM 1348 O O . SER A 1 177 ? 5.363 2.650 3.889 1.00 87.25 177 SER A O 1
ATOM 1350 N N . LEU A 1 178 ? 3.197 3.153 4.153 1.00 90.94 178 LEU A N 1
ATOM 1351 C CA . LEU A 1 178 ? 2.711 1.805 3.840 1.00 90.94 178 LEU A CA 1
ATOM 1352 C C . LEU A 1 178 ? 2.983 1.386 2.384 1.00 90.94 178 LEU A C 1
ATOM 1354 O O . LEU A 1 178 ? 3.180 0.197 2.114 1.00 90.94 178 LEU A O 1
ATOM 1358 N N . LEU A 1 179 ? 3.076 2.334 1.442 1.00 89.75 179 LEU A N 1
ATOM 1359 C CA . LEU A 1 179 ? 3.532 2.043 0.074 1.00 89.75 179 LEU A CA 1
ATOM 1360 C C . LEU A 1 179 ? 5.003 1.597 0.060 1.00 89.75 179 LEU A C 1
ATOM 1362 O O . LEU A 1 179 ? 5.389 0.687 -0.683 1.00 89.75 179 LEU A O 1
ATOM 1366 N N . ALA A 1 180 ? 5.832 2.208 0.909 1.00 81.94 180 ALA A N 1
ATOM 1367 C CA . ALA A 1 180 ? 7.241 1.853 1.035 1.00 81.94 180 ALA A CA 1
ATOM 1368 C C . ALA A 1 180 ? 7.423 0.439 1.617 1.00 81.94 180 ALA A C 1
ATOM 1370 O O . ALA A 1 180 ? 8.287 -0.301 1.149 1.00 81.94 180 ALA A O 1
ATOM 1371 N N . VAL A 1 181 ? 6.573 0.025 2.567 1.00 84.75 181 VAL A N 1
ATOM 1372 C CA . VAL A 1 181 ? 6.559 -1.344 3.125 1.00 84.75 181 VAL A CA 1
ATOM 1373 C C . VAL A 1 181 ? 6.273 -2.395 2.047 1.00 84.75 181 VAL A C 1
ATOM 1375 O O . VAL A 1 181 ? 6.850 -3.487 2.060 1.00 84.75 181 VAL A O 1
ATOM 1378 N N . ALA A 1 182 ? 5.382 -2.083 1.106 1.00 81.19 182 ALA A N 1
ATOM 1379 C CA . ALA A 1 182 ? 4.997 -2.999 0.036 1.00 81.19 182 ALA A CA 1
ATOM 1380 C C . ALA A 1 182 ? 6.015 -3.080 -1.114 1.00 81.19 182 ALA A C 1
ATOM 1382 O O . ALA A 1 182 ? 6.009 -4.063 -1.856 1.00 81.19 182 ALA A O 1
ATOM 1383 N N . THR A 1 183 ? 6.879 -2.069 -1.265 1.00 77.00 183 THR A N 1
ATOM 1384 C CA . THR A 1 183 ? 7.923 -2.010 -2.307 1.00 77.00 183 THR A CA 1
ATOM 1385 C C . THR A 1 183 ? 9.292 -2.509 -1.856 1.00 77.00 183 THR A C 1
ATOM 1387 O O . THR A 1 183 ? 10.212 -2.537 -2.676 1.00 77.00 183 THR A O 1
ATOM 1390 N N . SER A 1 184 ? 9.457 -2.888 -0.586 1.00 78.19 184 SER A N 1
ATOM 1391 C CA . SER A 1 184 ? 10.725 -3.400 -0.062 1.00 78.19 184 SER A CA 1
ATOM 1392 C C . SER A 1 184 ? 11.174 -4.676 -0.779 1.00 78.19 184 SER A C 1
ATOM 1394 O O . SER A 1 184 ? 10.416 -5.641 -0.891 1.00 78.19 184 SER A O 1
ATOM 1396 N N . ALA A 1 185 ? 12.423 -4.680 -1.245 1.00 68.25 185 ALA A N 1
ATOM 1397 C CA . ALA A 1 185 ? 13.002 -5.750 -2.051 1.00 68.25 185 ALA A CA 1
ATOM 1398 C C . ALA A 1 185 ? 13.642 -6.867 -1.208 1.00 68.25 185 ALA A C 1
ATOM 1400 O O . ALA A 1 185 ? 13.891 -7.956 -1.724 1.00 68.25 185 ALA A O 1
ATOM 1401 N N . SER A 1 186 ? 13.885 -6.628 0.083 1.00 73.25 186 SER A N 1
ATOM 1402 C CA . SER A 1 186 ? 14.419 -7.625 1.014 1.00 73.25 186 SER A CA 1
ATOM 1403 C C . SER A 1 186 ? 13.659 -7.644 2.342 1.00 73.25 186 SER A C 1
ATOM 1405 O O . SER A 1 186 ? 12.882 -6.736 2.657 1.00 73.25 186 SER A O 1
ATOM 1407 N N . VAL A 1 187 ? 13.892 -8.687 3.142 1.00 75.56 187 VAL A N 1
ATOM 1408 C CA . VAL A 1 187 ? 13.350 -8.791 4.504 1.00 75.56 187 VAL A CA 1
ATOM 1409 C C . VAL A 1 187 ? 13.869 -7.655 5.385 1.00 75.56 187 VAL A C 1
ATOM 1411 O O . VAL A 1 187 ? 13.106 -7.087 6.163 1.00 75.56 187 VAL A O 1
ATOM 1414 N N . GLU A 1 188 ? 15.138 -7.282 5.237 1.00 81.31 188 GLU A N 1
ATOM 1415 C CA . GLU A 1 188 ? 15.771 -6.175 5.956 1.00 81.31 188 GLU A CA 1
ATOM 1416 C C . GLU A 1 188 ? 15.150 -4.833 5.565 1.00 81.31 188 GLU A C 1
ATOM 1418 O O . GLU A 1 188 ? 14.794 -4.053 6.444 1.00 81.31 188 GLU A O 1
ATOM 1423 N N . GLU A 1 189 ? 14.950 -4.579 4.268 1.00 79.94 189 GLU A N 1
ATOM 1424 C CA . GLU A 1 189 ? 14.277 -3.363 3.798 1.00 79.94 189 GLU A CA 1
ATOM 1425 C C . GLU A 1 189 ? 12.820 -3.303 4.252 1.00 79.94 189 GLU A C 1
ATOM 1427 O O . GLU A 1 189 ? 12.302 -2.228 4.558 1.00 79.94 189 GLU A O 1
ATOM 1432 N N . ARG A 1 190 ? 12.128 -4.448 4.282 1.00 83.44 190 ARG A N 1
ATOM 1433 C CA . ARG A 1 190 ? 10.757 -4.533 4.791 1.00 83.44 190 ARG A CA 1
ATOM 1434 C C . ARG A 1 190 ? 10.731 -4.227 6.280 1.00 83.44 190 ARG A C 1
ATOM 1436 O O . ARG A 1 190 ? 9.899 -3.438 6.709 1.00 83.44 190 ARG A O 1
ATOM 1443 N N . LYS A 1 191 ? 11.651 -4.807 7.052 1.00 84.19 191 LYS A N 1
ATOM 1444 C CA . LYS A 1 191 ? 11.785 -4.547 8.487 1.00 84.19 191 LYS A CA 1
ATOM 1445 C C . LYS A 1 191 ? 12.086 -3.074 8.759 1.00 84.19 191 LYS A C 1
ATOM 1447 O O . LYS A 1 191 ? 11.400 -2.479 9.575 1.00 84.19 191 LYS A O 1
ATOM 1452 N N . ALA A 1 192 ? 13.034 -2.479 8.038 1.00 85.12 192 ALA A N 1
ATOM 1453 C CA . ALA A 1 192 ? 13.362 -1.062 8.170 1.00 85.12 192 ALA A CA 1
ATOM 1454 C C . ALA A 1 192 ? 12.160 -0.159 7.842 1.00 85.12 192 ALA A C 1
ATOM 1456 O O . ALA A 1 192 ? 11.860 0.754 8.605 1.00 85.12 192 ALA A O 1
ATOM 1457 N N . ALA A 1 193 ? 11.430 -0.452 6.759 1.00 85.12 193 ALA A N 1
ATOM 1458 C CA . ALA A 1 193 ? 10.219 0.288 6.400 1.00 85.12 193 ALA A CA 1
ATOM 1459 C C . ALA A 1 193 ? 9.106 0.133 7.453 1.00 85.12 193 ALA A C 1
ATOM 1461 O O . ALA A 1 193 ? 8.398 1.094 7.743 1.00 85.12 193 ALA A O 1
ATOM 1462 N N . LEU A 1 194 ? 8.959 -1.054 8.052 1.00 84.75 194 LEU A N 1
ATOM 1463 C CA . LEU A 1 194 ? 8.025 -1.279 9.160 1.00 84.75 194 LEU A CA 1
ATOM 1464 C C . LEU A 1 194 ? 8.439 -0.519 10.421 1.00 84.75 194 LEU A C 1
ATOM 1466 O O . LEU A 1 194 ? 7.585 0.064 11.077 1.00 84.75 194 LEU A O 1
ATOM 1470 N N . ASP A 1 195 ? 9.727 -0.504 10.761 1.00 85.69 195 ASP A N 1
ATOM 1471 C CA . ASP A 1 195 ? 10.233 0.226 11.925 1.00 85.69 195 ASP A CA 1
ATOM 1472 C C . ASP A 1 195 ? 10.005 1.742 11.768 1.00 85.69 195 ASP A C 1
ATOM 1474 O O . ASP A 1 195 ? 9.559 2.395 12.713 1.00 85.69 195 ASP A O 1
ATOM 1478 N N . GLU A 1 196 ? 10.213 2.286 10.564 1.00 83.12 196 GLU A N 1
ATOM 1479 C CA . GLU A 1 196 ? 9.879 3.674 10.209 1.00 83.12 196 GLU A CA 1
ATOM 1480 C C . GLU A 1 196 ? 8.366 3.941 10.298 1.00 83.12 196 GLU A C 1
ATOM 1482 O O . GLU A 1 196 ? 7.939 4.895 10.948 1.00 83.12 196 GLU A O 1
ATOM 1487 N N . THR A 1 197 ? 7.544 3.049 9.737 1.00 83.69 197 THR A N 1
ATOM 1488 C CA . THR A 1 197 ? 6.073 3.123 9.811 1.00 83.69 197 THR A CA 1
ATOM 1489 C C . THR A 1 197 ? 5.587 3.122 11.266 1.00 83.69 197 THR A C 1
ATOM 1491 O O . THR A 1 197 ? 4.733 3.917 11.650 1.00 83.69 197 THR A O 1
ATOM 1494 N N . HIS A 1 198 ? 6.147 2.263 12.123 1.00 82.00 198 HIS A N 1
ATOM 1495 C CA . HIS A 1 198 ? 5.782 2.204 13.539 1.00 82.00 198 HIS A CA 1
ATOM 1496 C C . HIS A 1 198 ? 6.250 3.427 14.334 1.00 82.00 198 HIS A C 1
ATOM 1498 O O . HIS A 1 198 ? 5.608 3.781 15.325 1.00 82.00 198 HIS A O 1
ATOM 1504 N N . ALA A 1 199 ? 7.354 4.068 13.940 1.00 79.31 199 ALA A N 1
ATOM 1505 C CA . ALA A 1 199 ? 7.754 5.339 14.537 1.00 79.31 199 ALA A CA 1
ATOM 1506 C C . ALA A 1 199 ? 6.671 6.405 14.298 1.00 79.31 199 ALA A C 1
ATOM 1508 O O . ALA A 1 199 ? 6.239 7.043 15.255 1.00 79.31 199 ALA A O 1
ATOM 1509 N N . MET A 1 200 ? 6.120 6.477 13.078 1.00 72.62 200 MET A N 1
ATOM 1510 C CA . MET A 1 200 ? 5.004 7.381 12.760 1.00 72.62 200 MET A CA 1
ATOM 1511 C C . MET A 1 200 ? 3.751 7.092 13.603 1.00 72.62 200 MET A C 1
ATOM 1513 O O . MET A 1 200 ? 3.082 8.020 14.049 1.00 72.62 200 MET A O 1
ATOM 1517 N N . ILE A 1 201 ? 3.447 5.821 13.898 1.00 72.62 201 ILE A N 1
ATOM 1518 C CA . ILE A 1 201 ? 2.320 5.456 14.781 1.00 72.62 201 ILE A CA 1
ATOM 1519 C C . ILE A 1 201 ? 2.485 6.062 16.175 1.00 72.62 201 ILE A C 1
ATOM 1521 O O . ILE A 1 201 ? 1.549 6.663 16.700 1.00 72.62 201 ILE A O 1
ATOM 1525 N N . LYS A 1 202 ? 3.668 5.897 16.777 1.00 66.62 202 LYS A N 1
ATOM 1526 C CA . LYS A 1 202 ? 3.952 6.404 18.128 1.00 66.62 202 LYS A CA 1
ATOM 1527 C C . LYS A 1 202 ? 3.871 7.923 18.179 1.00 66.62 202 LYS A C 1
ATOM 1529 O O . LYS A 1 202 ? 3.332 8.468 19.138 1.00 66.62 202 LYS A O 1
ATOM 1534 N N . ASP A 1 203 ? 4.359 8.576 17.132 1.00 64.06 203 ASP A N 1
ATOM 1535 C CA . ASP A 1 203 ? 4.340 10.030 17.012 1.00 64.06 203 ASP A CA 1
ATOM 1536 C C . ASP A 1 203 ? 2.911 10.578 16.831 1.00 64.06 203 ASP A C 1
ATOM 1538 O O . ASP A 1 203 ? 2.601 11.675 17.306 1.00 64.06 203 ASP A O 1
ATOM 1542 N N . THR A 1 204 ? 2.008 9.790 16.226 1.00 55.97 204 THR A N 1
ATOM 1543 C CA . THR A 1 204 ? 0.582 10.140 16.045 1.00 55.97 204 THR A CA 1
ATOM 1544 C C . THR A 1 204 ? -0.133 10.251 17.388 1.00 55.97 204 THR A C 1
ATOM 1546 O O . THR A 1 204 ? -1.001 11.101 17.572 1.00 55.97 204 THR A O 1
ATOM 1549 N N . GLU A 1 205 ? 0.261 9.432 18.363 1.00 55.03 205 GLU A N 1
ATOM 1550 C CA . GLU A 1 205 ? -0.311 9.449 19.710 1.00 55.03 205 GLU A CA 1
ATOM 1551 C C . GLU A 1 205 ? 0.288 10.544 20.612 1.00 55.03 205 GLU A C 1
ATOM 1553 O O . GLU A 1 205 ? -0.361 10.966 21.570 1.00 55.03 205 GLU A O 1
ATOM 1558 N N . THR A 1 206 ? 1.495 11.044 20.317 1.00 51.44 206 THR A N 1
ATOM 1559 C CA . THR A 1 206 ? 2.220 12.030 21.147 1.00 51.44 206 THR A CA 1
ATOM 1560 C C . THR A 1 206 ? 2.080 13.489 20.693 1.00 51.44 206 THR A C 1
ATOM 1562 O O . THR A 1 206 ? 2.826 14.341 21.165 1.00 51.44 206 THR A O 1
ATOM 1565 N N . GLN A 1 207 ? 1.101 13.833 19.845 1.00 47.81 207 GLN A N 1
ATOM 1566 C CA . GLN A 1 207 ? 0.912 15.193 19.288 1.00 47.81 207 GLN A CA 1
ATOM 1567 C C . GLN A 1 207 ? 2.106 15.727 18.465 1.00 47.81 207 GLN A C 1
ATOM 1569 O O . GLN A 1 207 ? 2.112 16.904 18.097 1.00 47.81 207 GLN A O 1
ATOM 1574 N N . ALA A 1 208 ? 3.093 14.892 18.116 1.00 46.62 208 ALA A N 1
ATOM 1575 C CA . ALA A 1 208 ? 4.231 15.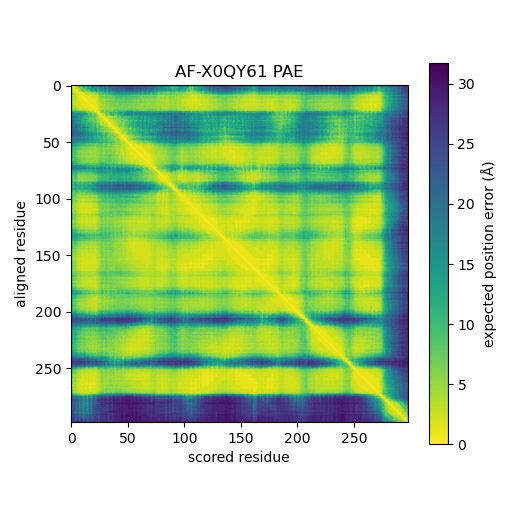305 17.287 1.00 46.62 208 ALA A CA 1
ATOM 1576 C C . ALA A 1 208 ? 3.811 15.677 15.848 1.00 46.62 208 ALA A C 1
ATOM 1578 O O . ALA A 1 208 ? 4.509 16.423 15.164 1.00 46.62 208 ALA A O 1
ATOM 1579 N N . PHE A 1 209 ? 2.619 15.249 15.423 1.00 51.62 209 PHE A N 1
ATOM 1580 C CA . PHE A 1 209 ? 2.015 15.606 14.138 1.00 51.62 209 PHE A CA 1
ATOM 1581 C C . PHE A 1 209 ? 1.591 17.075 14.013 1.00 51.62 209 PHE A C 1
ATOM 1583 O O . PHE A 1 209 ? 1.473 17.568 12.899 1.00 51.62 209 PHE A O 1
ATOM 1590 N N . ASN A 1 210 ? 1.487 17.823 15.118 1.00 49.94 210 ASN A N 1
ATOM 1591 C CA . ASN A 1 210 ? 1.248 19.275 15.074 1.00 49.94 210 ASN A CA 1
ATOM 1592 C C . ASN A 1 210 ? 2.455 20.078 14.536 1.00 49.94 210 ASN A C 1
ATOM 1594 O O . ASN A 1 210 ? 2.405 21.305 14.488 1.00 49.94 210 ASN A O 1
ATOM 1598 N N . GLN A 1 211 ? 3.558 19.402 14.191 1.00 54.06 211 GLN A N 1
ATOM 1599 C CA . GLN A 1 211 ? 4.776 19.995 13.635 1.00 54.06 211 GLN A CA 1
ATOM 1600 C C . GLN A 1 211 ? 5.141 19.435 12.255 1.00 54.06 211 GLN A C 1
ATOM 1602 O O . GLN A 1 211 ? 6.263 19.663 11.795 1.00 54.06 211 GLN A O 1
ATOM 1607 N N . ILE A 1 212 ? 4.231 18.723 11.575 1.00 64.88 212 ILE A N 1
ATOM 1608 C CA . ILE A 1 212 ? 4.431 18.498 10.143 1.00 64.88 212 ILE A CA 1
ATOM 1609 C C . ILE A 1 212 ? 4.379 19.865 9.483 1.00 64.88 212 ILE A C 1
ATOM 1611 O O . ILE A 1 212 ? 3.357 20.539 9.472 1.00 64.88 212 ILE A O 1
ATOM 1615 N N . ASN A 1 213 ? 5.518 20.286 8.959 1.00 71.38 213 ASN A N 1
ATOM 1616 C CA . ASN A 1 213 ? 5.564 21.380 8.018 1.00 71.38 213 ASN A CA 1
ATOM 1617 C C . ASN A 1 213 ? 5.636 20.807 6.596 1.00 71.38 213 ASN A C 1
ATOM 1619 O O . ASN A 1 213 ? 5.957 19.632 6.375 1.00 71.38 213 ASN A O 1
ATOM 1623 N N . GLU A 1 214 ? 5.375 21.667 5.618 1.00 74.50 214 GLU A N 1
ATOM 1624 C CA . GLU A 1 214 ? 5.412 21.313 4.196 1.00 74.50 214 GLU A CA 1
ATOM 1625 C C . GLU A 1 214 ? 6.762 20.693 3.770 1.00 74.50 214 GLU A C 1
ATOM 1627 O O . GLU A 1 214 ? 6.824 19.874 2.849 1.00 74.50 214 GLU A O 1
ATOM 1632 N N . GLU A 1 215 ? 7.861 21.020 4.459 1.00 77.44 215 GLU A N 1
ATOM 1633 C CA . GLU A 1 215 ? 9.196 20.484 4.172 1.00 77.44 215 GLU A CA 1
ATOM 1634 C C . GLU A 1 215 ? 9.326 18.997 4.533 1.00 77.44 215 GLU A C 1
ATOM 1636 O O . GLU A 1 215 ? 9.841 18.207 3.736 1.00 77.44 215 GLU A O 1
ATOM 1641 N N . VAL A 1 216 ? 8.841 18.585 5.709 1.00 76.25 216 VAL A N 1
ATOM 1642 C CA . VAL A 1 216 ? 8.845 17.171 6.122 1.00 76.25 216 VAL A CA 1
ATOM 1643 C C . VAL A 1 216 ? 7.941 16.356 5.200 1.00 76.25 216 VAL A C 1
ATOM 1645 O O . VAL A 1 216 ? 8.374 15.324 4.680 1.00 76.25 216 VAL A O 1
ATOM 1648 N N . MET A 1 217 ? 6.731 16.855 4.930 1.00 76.12 217 MET A N 1
ATOM 1649 C CA . MET A 1 217 ? 5.777 16.210 4.026 1.00 76.12 217 MET A CA 1
ATOM 1650 C C . MET A 1 217 ? 6.366 16.029 2.623 1.00 76.12 217 MET A C 1
ATOM 1652 O O . MET A 1 217 ? 6.423 14.915 2.099 1.00 76.12 217 MET A O 1
ATOM 1656 N N . SER A 1 218 ? 6.894 17.102 2.030 1.00 79.25 218 SER A N 1
ATOM 1657 C CA . SER A 1 218 ? 7.477 17.055 0.686 1.00 79.25 218 SER A CA 1
ATOM 1658 C C . SER A 1 218 ? 8.692 16.128 0.593 1.00 79.25 218 SER A C 1
ATOM 1660 O O . SER A 1 218 ? 8.891 15.472 -0.436 1.00 79.25 218 SER A O 1
ATOM 1662 N N . ARG A 1 219 ? 9.494 16.014 1.659 1.00 81.00 219 ARG A N 1
ATOM 1663 C CA . ARG A 1 219 ? 10.615 15.071 1.719 1.00 81.00 219 ARG A CA 1
ATOM 1664 C C . ARG A 1 219 ? 10.135 13.622 1.719 1.00 81.00 219 ARG A C 1
ATOM 1666 O O . ARG A 1 219 ? 10.619 12.848 0.890 1.00 81.00 219 ARG A O 1
ATOM 1673 N N . VAL A 1 220 ? 9.207 13.264 2.608 1.00 76.69 220 VAL A N 1
ATOM 1674 C CA . VAL A 1 220 ? 8.663 11.895 2.693 1.00 76.69 220 VAL A CA 1
ATOM 1675 C C . VAL A 1 220 ? 7.992 11.513 1.380 1.00 76.69 220 VAL A C 1
ATOM 1677 O O . VAL A 1 220 ? 8.244 10.431 0.845 1.00 76.69 220 VAL A O 1
ATOM 1680 N N . LEU A 1 221 ? 7.223 12.437 0.807 1.00 82.81 221 LEU A N 1
ATOM 1681 C CA . LEU A 1 221 ? 6.583 12.275 -0.488 1.00 82.81 221 LEU A CA 1
ATOM 1682 C C . LEU A 1 221 ? 7.606 11.972 -1.582 1.00 82.81 221 LEU A C 1
ATOM 1684 O O . LEU A 1 221 ? 7.488 10.959 -2.265 1.00 82.81 221 LEU A O 1
ATOM 1688 N N . ARG A 1 222 ? 8.648 12.801 -1.736 1.00 85.31 222 ARG A N 1
ATOM 1689 C CA . ARG A 1 222 ? 9.679 12.604 -2.772 1.00 85.31 222 ARG A CA 1
ATOM 1690 C C . ARG A 1 222 ? 10.451 11.303 -2.585 1.00 85.31 222 ARG A C 1
ATOM 1692 O O . ARG A 1 222 ? 10.742 10.625 -3.573 1.00 85.31 222 ARG A O 1
ATOM 1699 N N . GLN A 1 223 ? 10.791 10.952 -1.346 1.00 84.50 223 GLN A N 1
ATOM 1700 C CA . GLN A 1 223 ? 11.502 9.710 -1.036 1.00 84.50 223 GLN A CA 1
ATOM 1701 C C . GLN A 1 223 ? 10.642 8.485 -1.360 1.00 84.50 223 GLN A C 1
ATOM 1703 O O . GLN A 1 223 ? 11.107 7.578 -2.055 1.00 84.50 223 GLN A O 1
ATOM 1708 N N . THR A 1 224 ? 9.377 8.501 -0.935 1.00 83.31 224 THR A N 1
ATOM 1709 C CA . THR A 1 224 ? 8.400 7.446 -1.226 1.00 83.31 224 THR A CA 1
ATOM 1710 C C . THR A 1 224 ? 8.174 7.329 -2.728 1.00 83.31 224 THR A C 1
ATOM 1712 O O . THR A 1 224 ? 8.329 6.242 -3.278 1.00 83.31 224 THR A O 1
ATOM 1715 N N . ALA A 1 225 ? 7.919 8.447 -3.413 1.00 84.81 225 ALA A N 1
ATOM 1716 C CA . ALA A 1 225 ? 7.730 8.501 -4.859 1.00 84.81 225 ALA A CA 1
ATOM 1717 C C . ALA A 1 225 ? 8.906 7.874 -5.607 1.00 84.81 225 ALA A C 1
ATOM 1719 O O . ALA A 1 225 ? 8.719 6.980 -6.426 1.00 84.81 225 ALA A O 1
ATOM 1720 N N . THR A 1 226 ? 10.127 8.305 -5.283 1.00 86.75 226 THR A N 1
ATOM 1721 C CA . THR A 1 226 ? 11.346 7.839 -5.951 1.00 86.75 226 THR A CA 1
ATOM 1722 C C . THR A 1 226 ? 11.545 6.345 -5.736 1.00 86.75 226 THR A C 1
ATOM 1724 O O . THR A 1 226 ? 11.786 5.615 -6.698 1.00 86.75 226 THR A O 1
ATOM 1727 N N . LYS A 1 227 ? 11.417 5.867 -4.492 1.00 84.56 227 LYS A N 1
ATOM 1728 C CA . LYS A 1 227 ? 11.600 4.448 -4.161 1.00 84.56 227 LYS A CA 1
ATOM 1729 C C . LYS A 1 227 ? 10.553 3.582 -4.859 1.00 84.56 227 LYS A C 1
ATOM 1731 O O . LYS A 1 227 ? 10.901 2.600 -5.516 1.00 84.56 227 LYS A O 1
ATOM 1736 N N . VAL A 1 228 ? 9.285 3.976 -4.755 1.00 84.31 228 VAL A N 1
ATOM 1737 C CA . VAL A 1 228 ? 8.158 3.223 -5.305 1.00 84.31 228 VAL A CA 1
ATOM 1738 C C . VAL A 1 228 ? 8.212 3.209 -6.832 1.00 84.31 228 VAL A C 1
ATOM 1740 O O . VAL A 1 228 ? 8.199 2.132 -7.430 1.00 84.31 228 VAL A O 1
ATOM 1743 N N . ALA A 1 229 ? 8.362 4.375 -7.468 1.00 87.12 229 ALA A N 1
ATOM 1744 C CA . ALA A 1 229 ? 8.450 4.482 -8.920 1.00 87.12 229 ALA A CA 1
ATOM 1745 C C . ALA A 1 229 ? 9.656 3.714 -9.471 1.00 87.12 229 ALA A C 1
ATOM 1747 O O . ALA A 1 229 ? 9.516 3.011 -10.470 1.00 87.12 229 ALA A O 1
ATOM 1748 N N . THR A 1 230 ? 10.811 3.768 -8.798 1.00 86.31 230 THR A N 1
ATOM 1749 C CA . THR A 1 230 ? 12.010 3.033 -9.222 1.00 86.31 230 THR A CA 1
ATOM 1750 C C . THR A 1 230 ? 11.798 1.528 -9.187 1.00 86.31 230 THR A C 1
ATOM 1752 O O . THR A 1 230 ? 12.060 0.854 -10.185 1.00 86.31 230 THR A O 1
ATOM 1755 N N . ASN A 1 231 ? 11.314 0.992 -8.066 1.00 82.94 231 ASN A N 1
ATOM 1756 C CA . ASN A 1 231 ? 11.147 -0.451 -7.917 1.00 82.94 231 ASN A CA 1
ATOM 1757 C C . ASN A 1 231 ? 10.068 -0.984 -8.864 1.00 82.94 231 ASN A C 1
ATOM 1759 O O . ASN A 1 231 ? 10.301 -1.971 -9.558 1.00 82.94 231 ASN A O 1
ATOM 1763 N N . ILE A 1 232 ? 8.926 -0.301 -8.975 1.00 85.00 232 ILE A N 1
ATOM 1764 C CA . ILE A 1 232 ? 7.839 -0.739 -9.858 1.00 85.00 232 ILE A CA 1
ATOM 1765 C C . ILE A 1 232 ? 8.241 -0.606 -11.331 1.00 85.00 232 ILE A C 1
ATOM 1767 O O . ILE A 1 232 ? 8.000 -1.534 -12.102 1.00 85.00 232 ILE A O 1
ATOM 1771 N N . THR A 1 233 ? 8.897 0.491 -11.727 1.00 87.81 233 THR A N 1
ATOM 1772 C CA . THR A 1 233 ? 9.356 0.683 -13.114 1.00 87.81 233 THR A CA 1
ATOM 1773 C C . THR A 1 233 ? 10.354 -0.390 -13.517 1.00 87.81 233 THR A C 1
ATOM 1775 O O . THR A 1 233 ? 10.191 -0.980 -14.579 1.00 87.81 233 THR A O 1
ATOM 1778 N N . LYS A 1 234 ? 11.340 -0.708 -12.666 1.00 83.88 234 LYS A N 1
ATOM 1779 C CA . LYS A 1 234 ? 12.289 -1.807 -12.917 1.00 83.88 234 LYS A CA 1
ATOM 1780 C C . LYS A 1 234 ? 11.568 -3.133 -13.128 1.00 83.88 234 LYS A C 1
ATOM 1782 O O . LYS A 1 234 ? 11.827 -3.822 -14.112 1.00 83.88 234 LYS A O 1
ATOM 1787 N N . THR A 1 235 ? 10.628 -3.460 -12.245 1.00 79.75 235 THR A N 1
ATOM 1788 C CA . THR A 1 235 ? 9.877 -4.712 -12.340 1.00 79.75 235 THR A CA 1
ATOM 1789 C C . THR A 1 235 ? 9.011 -4.771 -13.594 1.00 79.75 235 THR A C 1
ATOM 1791 O O . THR A 1 235 ? 8.988 -5.799 -14.261 1.00 79.75 235 THR A O 1
ATOM 1794 N N . LYS A 1 236 ? 8.335 -3.680 -13.965 1.00 82.50 236 LYS A N 1
ATOM 1795 C CA . LYS A 1 236 ? 7.508 -3.609 -15.182 1.00 82.50 236 LYS A CA 1
ATOM 1796 C C . LYS A 1 236 ? 8.331 -3.656 -16.453 1.00 82.50 236 LYS A C 1
ATOM 1798 O O . LYS A 1 236 ? 7.987 -4.365 -17.390 1.00 82.50 236 LYS A O 1
ATOM 1803 N N . ALA A 1 237 ? 9.440 -2.940 -16.465 1.00 82.06 237 ALA A N 1
ATOM 1804 C CA . ALA A 1 237 ? 10.364 -2.937 -17.575 1.00 82.06 237 ALA A CA 1
ATOM 1805 C C . ALA A 1 237 ? 10.929 -4.342 -17.840 1.00 82.06 237 ALA A C 1
ATOM 1807 O O . ALA A 1 237 ? 11.021 -4.759 -18.994 1.00 82.06 237 ALA A O 1
ATOM 1808 N N . ALA A 1 238 ? 11.231 -5.108 -16.782 1.00 77.88 238 ALA A N 1
ATOM 1809 C CA . ALA A 1 238 ? 11.699 -6.489 -16.911 1.00 77.88 238 ALA A CA 1
ATOM 1810 C C . ALA A 1 238 ? 10.696 -7.385 -17.663 1.00 77.88 238 ALA A C 1
ATOM 1812 O O . ALA A 1 238 ? 11.105 -8.308 -18.360 1.00 77.88 238 ALA A O 1
ATOM 1813 N N . GLN A 1 239 ? 9.393 -7.091 -17.580 1.00 74.38 239 GLN A N 1
ATOM 1814 C CA . GLN A 1 239 ? 8.341 -7.843 -18.277 1.00 74.38 239 GLN A CA 1
ATOM 1815 C C . GLN A 1 239 ? 8.313 -7.597 -19.786 1.00 74.38 239 GLN A C 1
ATOM 1817 O O . GLN A 1 239 ? 7.768 -8.413 -20.524 1.00 74.38 239 GLN A O 1
ATOM 1822 N N . ILE A 1 240 ? 8.867 -6.473 -20.249 1.00 75.69 240 ILE A N 1
ATOM 1823 C CA . ILE A 1 240 ? 8.930 -6.146 -21.677 1.00 75.69 240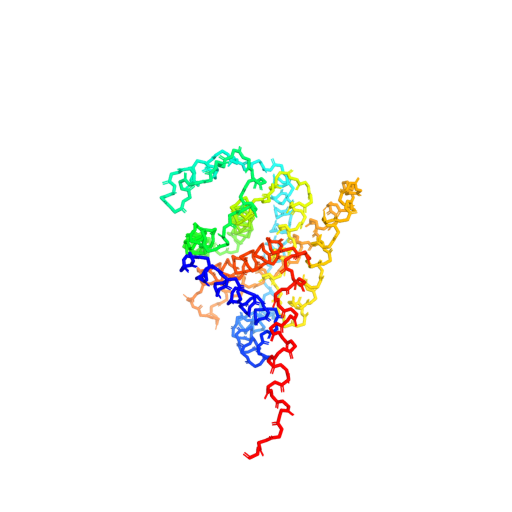 ILE A CA 1
ATOM 1824 C C . ILE A 1 240 ? 10.011 -6.987 -22.368 1.00 75.69 240 ILE A C 1
ATOM 1826 O O . ILE A 1 240 ? 9.934 -7.225 -23.573 1.00 75.69 240 ILE A O 1
ATOM 1830 N N . ILE A 1 241 ? 11.007 -7.472 -21.620 1.00 71.00 241 ILE A N 1
ATOM 1831 C CA . ILE A 1 241 ? 12.108 -8.266 -22.162 1.00 71.00 241 ILE A CA 1
ATOM 1832 C C . ILE A 1 241 ? 11.591 -9.667 -22.542 1.00 71.00 241 ILE A C 1
ATOM 1834 O O . ILE A 1 241 ? 11.210 -10.438 -21.658 1.00 71.00 241 ILE A O 1
ATOM 1838 N N . PRO A 1 242 ? 11.628 -10.059 -23.835 1.00 61.12 242 PRO A N 1
ATOM 1839 C CA . PRO A 1 242 ? 11.060 -11.329 -24.304 1.00 61.12 242 PRO A CA 1
ATOM 1840 C C . PRO A 1 242 ? 11.645 -12.577 -23.626 1.00 61.12 242 PRO A C 1
ATOM 1842 O O . PRO A 1 242 ? 10.954 -13.586 -23.491 1.00 61.12 242 PRO A O 1
ATOM 1845 N N . ALA A 1 243 ? 12.898 -12.505 -23.161 1.00 59.91 243 ALA A N 1
ATOM 1846 C CA . ALA A 1 243 ? 13.580 -13.590 -22.452 1.00 59.91 243 ALA A CA 1
ATOM 1847 C C . ALA A 1 243 ? 13.004 -13.885 -21.049 1.00 59.91 243 ALA A C 1
ATOM 1849 O O . ALA A 1 243 ? 13.247 -14.963 -20.513 1.00 59.91 243 ALA A O 1
ATOM 1850 N N . VAL A 1 244 ? 12.228 -12.963 -20.464 1.00 56.06 244 VAL A N 1
ATOM 1851 C CA . VAL A 1 244 ? 11.661 -13.075 -19.105 1.00 56.06 244 VAL A CA 1
ATOM 1852 C C . VAL A 1 244 ? 10.244 -13.691 -19.103 1.00 56.06 244 VAL A C 1
ATOM 1854 O O . VAL A 1 244 ? 9.737 -14.084 -18.056 1.00 56.06 244 VAL A O 1
ATOM 1857 N N . GLY A 1 245 ? 9.646 -13.920 -20.280 1.00 50.97 245 GLY A N 1
ATOM 1858 C CA . GLY A 1 245 ? 8.416 -14.705 -20.44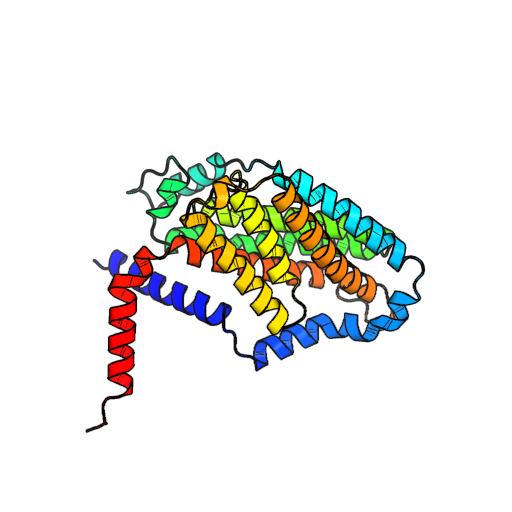6 1.00 50.97 245 GLY A CA 1
ATOM 1859 C C . GLY A 1 245 ? 7.121 -13.882 -20.420 1.00 50.97 245 GLY A C 1
ATOM 1860 O O . GLY A 1 245 ? 6.877 -13.060 -19.542 1.00 50.97 245 GLY A O 1
ATOM 1861 N N . ALA A 1 246 ? 6.244 -14.148 -21.390 1.00 46.41 246 ALA A N 1
ATOM 1862 C CA . ALA A 1 246 ? 5.037 -13.381 -21.716 1.00 46.41 246 ALA A CA 1
ATOM 1863 C C . ALA A 1 246 ? 3.838 -13.527 -20.739 1.00 46.41 246 ALA A C 1
ATOM 1865 O O . ALA A 1 246 ? 2.690 -13.427 -21.164 1.00 46.41 246 ALA A O 1
ATOM 1866 N N . VAL A 1 247 ? 4.045 -13.770 -19.439 1.00 51.50 247 VAL A N 1
ATOM 1867 C CA . VAL A 1 247 ? 2.936 -14.049 -18.494 1.00 51.50 247 VAL A CA 1
ATOM 1868 C C . VAL A 1 247 ? 3.128 -13.362 -17.135 1.00 51.50 247 VAL A C 1
ATOM 1870 O O . VAL A 1 247 ? 3.220 -14.050 -16.130 1.00 51.50 247 VAL A O 1
ATOM 1873 N N . VAL A 1 248 ? 3.182 -12.020 -17.036 1.00 58.06 248 VAL A N 1
ATOM 1874 C CA . VAL A 1 248 ? 3.083 -11.355 -15.703 1.00 58.06 248 VAL A CA 1
ATOM 1875 C C . VAL A 1 248 ? 2.569 -9.894 -15.686 1.00 58.06 248 VAL A C 1
ATOM 1877 O O . VAL A 1 248 ? 2.691 -9.234 -14.657 1.00 58.06 248 VAL A O 1
ATOM 1880 N N . ALA A 1 249 ? 1.958 -9.339 -16.739 1.00 58.12 249 ALA A N 1
ATOM 1881 C CA . ALA A 1 249 ? 1.582 -7.907 -16.728 1.00 58.12 249 ALA A CA 1
ATOM 1882 C C . ALA A 1 249 ? 0.625 -7.518 -15.569 1.00 58.12 249 ALA A C 1
ATOM 1884 O O . ALA A 1 249 ? 0.844 -6.528 -14.871 1.00 58.12 249 ALA A O 1
ATOM 1885 N N . GLY A 1 250 ? -0.373 -8.361 -15.268 1.00 63.56 250 GLY A N 1
ATOM 1886 C CA . GLY A 1 250 ? -1.267 -8.171 -14.113 1.00 63.56 250 GLY A CA 1
ATOM 1887 C C . GLY A 1 250 ? -0.700 -8.654 -12.771 1.00 63.56 250 GLY A C 1
ATOM 1888 O O . GLY A 1 250 ? -1.063 -8.124 -11.725 1.00 63.56 250 GLY A O 1
ATOM 1889 N N . GLY A 1 251 ? 0.212 -9.632 -12.781 1.00 80.00 251 GLY A N 1
ATOM 1890 C CA . GLY A 1 251 ? 0.698 -10.297 -11.564 1.00 80.00 251 GLY A CA 1
ATOM 1891 C C . GLY A 1 251 ? 1.540 -9.395 -10.659 1.00 80.00 251 GLY A C 1
ATOM 1892 O O . GLY A 1 251 ? 1.455 -9.501 -9.437 1.00 80.00 251 GLY A O 1
ATOM 1893 N N . VAL A 1 252 ? 2.300 -8.460 -11.238 1.00 80.88 252 VAL A N 1
ATOM 1894 C CA . VAL A 1 252 ? 3.085 -7.487 -10.457 1.00 80.88 252 VAL A CA 1
ATOM 1895 C C . VAL A 1 252 ? 2.180 -6.496 -9.736 1.00 80.88 252 VAL A C 1
ATOM 1897 O O . VAL A 1 252 ? 2.367 -6.275 -8.542 1.00 80.88 252 VAL A O 1
ATOM 1900 N N . ASN A 1 253 ? 1.155 -5.969 -10.414 1.00 88.75 253 ASN A N 1
ATOM 1901 C CA . ASN A 1 253 ? 0.175 -5.088 -9.777 1.00 88.75 253 ASN A CA 1
ATOM 1902 C C . ASN A 1 253 ? -0.613 -5.837 -8.700 1.00 88.75 253 ASN A C 1
ATOM 1904 O O . ASN A 1 253 ? -0.748 -5.335 -7.587 1.00 88.75 253 ASN A O 1
ATOM 1908 N N . ALA A 1 254 ? -1.052 -7.064 -9.001 1.00 89.19 254 ALA A N 1
ATOM 1909 C CA . ALA A 1 254 ? -1.740 -7.931 -8.051 1.00 89.19 254 ALA A CA 1
ATOM 1910 C C . ALA A 1 254 ? -0.911 -8.155 -6.780 1.00 89.19 254 ALA A C 1
ATOM 1912 O O . ALA A 1 254 ? -1.407 -7.962 -5.672 1.00 89.19 254 ALA A O 1
ATOM 1913 N N . SER A 1 255 ? 0.361 -8.535 -6.938 1.00 87.19 255 SER A N 1
ATOM 1914 C CA . SER A 1 255 ? 1.260 -8.811 -5.818 1.00 87.19 255 SER A CA 1
ATOM 1915 C C . SER A 1 255 ? 1.552 -7.554 -5.008 1.00 87.19 255 SER A C 1
ATOM 1917 O O . SER A 1 255 ? 1.508 -7.595 -3.779 1.00 87.19 255 SER A O 1
ATOM 1919 N N . TYR A 1 256 ? 1.841 -6.437 -5.679 1.00 89.19 256 TYR A N 1
ATOM 1920 C CA . TYR A 1 256 ? 2.111 -5.173 -5.005 1.00 89.19 256 TYR A CA 1
ATOM 1921 C C . TYR A 1 256 ? 0.897 -4.715 -4.191 1.00 89.19 256 TYR A C 1
ATOM 1923 O O . TYR A 1 256 ? 1.014 -4.465 -2.993 1.00 89.19 256 TYR A O 1
ATOM 1931 N N . THR A 1 257 ? -0.291 -4.714 -4.798 1.00 94.06 257 THR A N 1
ATOM 1932 C CA . THR A 1 257 ? -1.532 -4.339 -4.114 1.00 94.06 257 THR A CA 1
ATOM 1933 C C . THR A 1 257 ? -1.898 -5.298 -2.991 1.00 94.06 257 THR A C 1
ATOM 1935 O O . THR A 1 257 ? -2.317 -4.856 -1.925 1.00 94.06 257 THR A O 1
ATOM 1938 N N . ALA A 1 258 ? -1.687 -6.604 -3.163 1.00 92.94 258 ALA A N 1
ATOM 1939 C CA . ALA A 1 258 ? -1.899 -7.564 -2.087 1.00 92.94 258 ALA A CA 1
ATOM 1940 C C . ALA A 1 258 ? -1.011 -7.263 -0.868 1.00 92.94 258 ALA A C 1
ATOM 1942 O O . ALA A 1 258 ? -1.493 -7.365 0.260 1.00 92.94 258 ALA A O 1
ATOM 1943 N N . ASN A 1 259 ? 0.246 -6.865 -1.093 1.00 91.19 259 ASN A N 1
ATOM 1944 C CA . ASN A 1 259 ? 1.180 -6.485 -0.033 1.00 91.19 259 ASN A CA 1
ATOM 1945 C C . ASN A 1 259 ? 0.794 -5.160 0.636 1.00 91.19 259 ASN A C 1
ATOM 1947 O O . ASN A 1 259 ? 0.875 -5.075 1.861 1.00 91.19 259 ASN A O 1
ATOM 1951 N N . VAL A 1 260 ? 0.349 -4.160 -0.136 1.00 94.31 260 VAL A N 1
ATOM 1952 C CA . VAL A 1 260 ? -0.160 -2.888 0.404 1.00 94.31 260 VAL A CA 1
ATOM 1953 C C . VAL A 1 260 ? -1.397 -3.121 1.267 1.00 94.31 260 VAL A C 1
ATOM 1955 O O . VAL A 1 260 ? -1.428 -2.677 2.410 1.00 94.31 260 VAL A O 1
ATOM 1958 N N . CYS A 1 261 ? -2.405 -3.837 0.759 1.00 96.75 261 CYS A N 1
ATOM 1959 C CA . CYS A 1 261 ? -3.629 -4.103 1.513 1.00 96.75 261 CYS A CA 1
ATOM 1960 C C . CYS A 1 261 ? -3.351 -4.916 2.780 1.00 96.75 261 CYS A C 1
ATOM 1962 O O . CYS A 1 261 ? -3.969 -4.659 3.806 1.00 96.75 261 CYS A O 1
ATOM 1964 N N . GLU A 1 262 ? -2.417 -5.872 2.732 1.00 93.88 262 GLU A N 1
ATOM 1965 C CA . GLU A 1 262 ? -1.996 -6.607 3.927 1.00 93.88 262 GLU A CA 1
ATOM 1966 C C . GLU A 1 262 ? -1.308 -5.681 4.939 1.00 93.88 262 GLU A C 1
ATOM 1968 O O . GLU A 1 262 ? -1.621 -5.741 6.122 1.00 93.88 262 GLU A O 1
ATOM 1973 N N . ALA A 1 263 ? -0.410 -4.798 4.490 1.00 93.31 263 ALA A N 1
ATOM 1974 C CA . ALA A 1 263 ? 0.252 -3.837 5.369 1.00 93.31 263 ALA A CA 1
ATOM 1975 C C . ALA A 1 263 ? -0.738 -2.863 6.011 1.00 93.31 263 ALA A C 1
ATOM 1977 O O . ALA A 1 263 ? -0.735 -2.712 7.229 1.00 93.31 263 ALA A O 1
ATOM 1978 N N . ALA A 1 264 ? -1.634 -2.275 5.218 1.00 95.44 264 ALA A N 1
ATOM 1979 C CA . ALA A 1 264 ? -2.695 -1.416 5.724 1.00 95.44 264 ALA A CA 1
ATOM 1980 C C . ALA A 1 264 ? -3.566 -2.162 6.741 1.00 95.44 264 ALA A C 1
ATOM 1982 O O . ALA A 1 264 ? -3.734 -1.698 7.865 1.00 95.44 264 ALA A O 1
ATOM 1983 N N . TYR A 1 265 ? -4.050 -3.356 6.389 1.00 96.06 265 TYR A N 1
ATOM 1984 C CA . TYR A 1 265 ? -4.869 -4.171 7.278 1.00 96.06 265 TYR A CA 1
ATOM 1985 C C . TYR A 1 265 ? -4.180 -4.424 8.623 1.00 96.06 265 TYR A C 1
ATOM 1987 O O . TYR A 1 265 ? -4.769 -4.155 9.664 1.00 96.06 265 TYR A O 1
ATOM 1995 N N . GLN A 1 266 ? -2.929 -4.887 8.632 1.00 93.50 266 GLN A N 1
ATOM 1996 C CA . GLN A 1 266 ? -2.253 -5.237 9.884 1.00 93.50 266 GLN A CA 1
ATOM 1997 C C . GLN A 1 266 ? -1.864 -4.004 10.703 1.00 93.50 266 GLN A C 1
ATOM 1999 O O . GLN A 1 266 ? -2.098 -3.981 11.912 1.00 93.50 266 GLN A O 1
ATOM 2004 N N . CYS A 1 267 ? -1.336 -2.956 10.067 1.00 92.19 267 CYS A N 1
ATOM 2005 C CA . CYS A 1 267 ? -0.921 -1.762 10.792 1.00 92.19 267 CYS A CA 1
ATOM 2006 C C . CYS A 1 267 ? -2.121 -0.982 11.356 1.00 92.19 267 CYS A C 1
ATOM 2008 O O . CYS A 1 267 ? -2.051 -0.520 12.493 1.00 92.19 267 CYS A O 1
ATOM 2010 N N . TYR A 1 268 ? -3.255 -0.885 10.647 1.00 93.62 268 TYR A N 1
ATOM 2011 C CA . TYR A 1 268 ? -4.454 -0.253 11.216 1.00 93.62 268 TYR A CA 1
ATOM 2012 C C . TYR A 1 268 ? -5.096 -1.082 12.327 1.00 93.62 268 TYR A C 1
ATOM 2014 O O . TYR A 1 268 ? -5.569 -0.497 13.299 1.00 93.62 268 TYR A O 1
ATOM 2022 N N . ARG A 1 269 ? -5.049 -2.422 12.266 1.00 93.19 269 ARG A N 1
ATOM 2023 C CA . ARG A 1 269 ? -5.457 -3.267 13.407 1.00 93.19 269 ARG A CA 1
ATOM 2024 C C . ARG A 1 269 ? -4.572 -3.034 14.623 1.00 93.19 269 ARG A C 1
ATOM 2026 O O . ARG A 1 269 ? -5.077 -2.943 15.739 1.00 93.19 269 ARG A O 1
ATOM 2033 N N . GLU A 1 270 ? -3.258 -2.926 14.427 1.00 90.56 270 GLU A N 1
ATOM 2034 C CA . GLU A 1 270 ? -2.317 -2.634 15.513 1.00 90.56 270 GLU A CA 1
ATOM 2035 C C . GLU A 1 270 ? -2.629 -1.283 16.164 1.00 90.56 270 GLU A C 1
ATOM 2037 O O . GLU A 1 270 ? -2.784 -1.208 17.386 1.00 90.56 270 GLU A O 1
ATOM 2042 N N . ARG A 1 271 ? -2.827 -0.240 15.350 1.00 89.81 271 ARG A N 1
ATOM 2043 C CA . ARG A 1 271 ? -3.224 1.093 15.828 1.00 89.81 271 ARG A CA 1
ATOM 2044 C C . ARG A 1 271 ? -4.589 1.089 16.506 1.00 89.81 271 ARG A C 1
ATOM 2046 O O . ARG A 1 271 ? -4.756 1.750 17.524 1.00 89.81 271 ARG A O 1
ATOM 2053 N N . PHE A 1 272 ? -5.550 0.327 15.984 1.00 89.75 272 PHE A N 1
ATOM 2054 C CA . PHE A 1 272 ? -6.878 0.178 16.579 1.00 89.75 272 PHE A CA 1
ATOM 2055 C C . PHE A 1 272 ? -6.801 -0.367 18.008 1.00 89.75 272 PHE A C 1
ATOM 2057 O O . PHE A 1 272 ? -7.562 0.034 18.890 1.00 89.75 272 PHE A O 1
ATOM 2064 N N . PHE A 1 273 ? -5.861 -1.277 18.263 1.00 86.06 273 PHE A N 1
ATOM 2065 C CA . PHE A 1 273 ? -5.644 -1.785 19.604 1.00 86.06 273 PHE A CA 1
ATOM 2066 C C . PHE A 1 273 ? -5.017 -0.751 20.552 1.00 86.06 273 PHE A C 1
ATOM 2068 O O . PHE A 1 273 ? -5.357 -0.770 21.736 1.00 86.06 273 PHE A O 1
ATOM 2075 N N . GLY A 1 274 ? -4.138 0.129 20.064 1.00 72.81 274 GLY A N 1
ATOM 2076 C CA . GLY A 1 274 ? -3.444 1.159 20.849 1.00 72.81 274 GLY A CA 1
ATOM 2077 C C . GLY A 1 274 ? -2.579 0.619 22.014 1.00 72.81 274 GLY A C 1
ATOM 2078 O O . GLY A 1 274 ? -2.646 -0.564 22.361 1.00 72.81 274 GLY A O 1
ATOM 2079 N N . PRO A 1 275 ? -1.781 1.466 22.693 1.00 57.16 275 PRO A N 1
ATOM 2080 C CA . PRO A 1 275 ? -0.957 1.081 23.847 1.00 57.16 275 PRO A CA 1
ATOM 2081 C C . PRO A 1 275 ? -1.765 0.582 25.051 1.00 57.16 275 PRO A C 1
ATOM 2083 O O . PRO A 1 275 ? -1.301 -0.239 25.843 1.00 57.16 275 PRO A O 1
ATOM 2086 N N . SER A 1 276 ? -2.990 1.083 25.216 1.00 46.66 276 SER A N 1
ATOM 2087 C CA . SER A 1 276 ? -3.819 0.883 26.408 1.00 46.66 276 SER A CA 1
ATOM 2088 C C . SER A 1 276 ? -4.613 -0.430 26.407 1.00 46.66 276 SER A C 1
ATOM 2090 O O . SER A 1 276 ? -4.856 -0.971 27.486 1.00 46.66 276 SER A O 1
ATOM 2092 N N . ARG A 1 277 ? -4.936 -1.030 25.245 1.00 47.31 277 ARG A N 1
ATOM 2093 C CA . ARG A 1 277 ? -5.508 -2.398 25.199 1.00 47.31 277 ARG A CA 1
ATOM 2094 C C . ARG A 1 277 ? -4.448 -3.506 25.247 1.00 47.31 277 ARG A C 1
ATOM 2096 O O . ARG A 1 277 ? -4.802 -4.681 25.316 1.00 47.31 277 ARG A O 1
ATOM 2103 N N . ILE A 1 278 ? -3.159 -3.158 25.229 1.00 45.31 278 ILE A N 1
ATOM 2104 C CA . ILE A 1 278 ? -2.044 -4.117 25.337 1.00 45.31 278 ILE A CA 1
ATOM 2105 C C . ILE A 1 278 ? -1.859 -4.601 26.789 1.00 45.31 278 ILE A C 1
ATOM 2107 O O . ILE A 1 278 ? -1.357 -5.702 27.017 1.00 45.31 278 ILE A O 1
ATOM 2111 N N . ASN A 1 279 ? -2.300 -3.833 27.791 1.00 40.41 279 ASN A N 1
ATOM 2112 C CA . ASN A 1 279 ? -1.702 -3.952 29.122 1.00 40.41 279 ASN A CA 1
ATOM 2113 C C . ASN A 1 279 ? -2.408 -4.915 30.105 1.00 40.41 279 ASN A C 1
ATOM 2115 O O . ASN A 1 279 ? -1.728 -5.595 30.864 1.00 40.41 279 ASN A O 1
ATOM 2119 N N . THR A 1 280 ? -3.735 -5.081 30.104 1.00 41.25 280 THR A N 1
ATOM 2120 C CA . THR A 1 280 ? -4.370 -5.794 31.244 1.00 41.25 280 THR A CA 1
ATOM 2121 C C . THR A 1 280 ? -4.652 -7.280 31.021 1.00 41.25 280 THR A C 1
ATOM 2123 O O . THR A 1 280 ? -4.576 -8.056 31.968 1.00 41.25 280 THR A O 1
ATOM 2126 N N . GLN A 1 281 ? -4.961 -7.722 29.796 1.00 40.03 281 GLN A N 1
ATOM 2127 C CA . GLN A 1 281 ? -5.273 -9.141 29.532 1.00 40.03 281 GLN A CA 1
ATOM 2128 C C . GLN A 1 281 ? -4.156 -9.898 28.816 1.00 40.03 281 GLN A C 1
ATOM 2130 O O . GLN A 1 281 ? -3.956 -11.082 29.096 1.00 40.03 281 GLN A O 1
ATOM 2135 N N . TRP A 1 282 ? -3.415 -9.242 27.919 1.00 41.72 282 TRP A N 1
ATOM 2136 C CA . TRP A 1 282 ? -2.358 -9.909 27.161 1.00 41.72 282 TRP A CA 1
ATOM 2137 C C . TRP A 1 282 ? -1.125 -10.189 28.023 1.00 41.72 282 TRP A C 1
ATOM 2139 O O . TRP A 1 282 ? -0.663 -11.324 28.012 1.00 41.72 282 TRP A O 1
ATOM 2149 N N . LEU A 1 283 ? -0.665 -9.243 28.855 1.00 41.12 283 LEU A N 1
ATOM 2150 C CA . LEU A 1 283 ? 0.428 -9.493 29.811 1.00 41.12 283 LEU A CA 1
ATOM 2151 C C . LEU A 1 283 ? 0.093 -10.592 30.826 1.00 41.12 283 LEU A C 1
ATOM 2153 O O . LEU A 1 283 ? 0.953 -11.391 31.187 1.00 41.12 283 LEU A O 1
ATOM 2157 N N . VAL A 1 284 ? -1.169 -10.681 31.253 1.00 49.56 284 VAL A N 1
ATOM 2158 C CA . VAL A 1 284 ? -1.622 -11.751 32.153 1.00 49.56 284 VAL A CA 1
ATOM 2159 C C . VAL A 1 284 ? -1.594 -13.101 31.432 1.00 49.56 284 VAL A C 1
ATOM 2161 O O . VAL A 1 284 ? -1.050 -14.066 31.965 1.00 49.56 284 VAL A O 1
ATOM 2164 N N . LYS A 1 285 ? -2.100 -13.185 30.194 1.00 44.97 285 LYS A N 1
ATOM 2165 C CA . LYS A 1 285 ? -2.061 -14.429 29.406 1.00 44.97 285 LYS A CA 1
ATOM 2166 C C . LYS A 1 285 ? -0.642 -14.834 29.001 1.00 44.97 285 LYS A C 1
ATOM 2168 O O . LYS A 1 285 ? -0.314 -16.011 29.117 1.00 44.97 285 LYS A O 1
ATOM 2173 N N . SER A 1 286 ? 0.214 -13.906 28.580 1.00 43.97 286 SER A N 1
ATOM 2174 C CA . SER A 1 286 ? 1.599 -14.203 28.197 1.00 43.97 286 SER A CA 1
ATOM 2175 C C . SER A 1 286 ? 2.453 -14.606 29.406 1.00 43.97 286 SER A C 1
ATOM 2177 O O . SER A 1 286 ? 3.232 -15.556 29.304 1.00 43.97 286 SER A O 1
ATOM 2179 N N . ALA A 1 287 ? 2.229 -14.009 30.584 1.00 46.06 287 ALA A N 1
ATOM 2180 C CA . ALA A 1 287 ? 2.842 -14.451 31.840 1.00 46.06 287 ALA A CA 1
ATOM 2181 C C . ALA A 1 287 ? 2.364 -15.851 32.278 1.00 46.06 287 ALA A C 1
ATOM 2183 O O . ALA A 1 287 ? 3.170 -16.656 32.752 1.00 46.06 287 ALA A O 1
ATOM 2184 N N . ILE A 1 288 ? 1.080 -16.177 32.084 1.00 48.47 288 ILE A N 1
ATOM 2185 C CA . ILE A 1 288 ? 0.519 -17.505 32.390 1.00 48.47 288 ILE A CA 1
ATOM 2186 C C . ILE A 1 288 ? 1.060 -18.570 31.423 1.00 48.47 288 ILE A C 1
ATOM 2188 O O . ILE A 1 288 ? 1.538 -19.613 31.867 1.00 48.47 288 ILE A O 1
ATOM 2192 N N . VAL A 1 289 ? 1.059 -18.303 30.114 1.00 46.00 289 VAL A N 1
ATOM 2193 C CA . VAL A 1 289 ? 1.567 -19.233 29.088 1.00 46.00 289 VAL A CA 1
ATOM 2194 C C . VAL A 1 289 ? 3.076 -19.457 29.240 1.00 46.00 289 VAL A C 1
ATOM 2196 O O . VAL A 1 289 ? 3.545 -20.591 29.113 1.00 46.00 289 VAL A O 1
ATOM 2199 N N . SER A 1 290 ? 3.835 -18.414 29.590 1.00 41.59 290 SER A N 1
ATOM 2200 C CA . SER A 1 290 ? 5.265 -18.532 29.894 1.00 41.59 290 SER A CA 1
ATOM 2201 C C . SER A 1 290 ? 5.521 -19.375 31.153 1.00 41.59 290 SER A C 1
ATOM 2203 O O . SER A 1 290 ? 6.392 -20.246 31.134 1.00 41.59 290 SER A O 1
ATOM 2205 N N . ARG A 1 291 ? 4.710 -19.236 32.217 1.00 44.34 291 ARG A N 1
ATOM 2206 C CA . ARG A 1 291 ? 4.788 -20.110 33.408 1.00 44.34 291 ARG A CA 1
ATOM 2207 C C . ARG A 1 291 ? 4.422 -21.565 33.122 1.00 44.34 291 ARG A C 1
ATOM 2209 O O . ARG A 1 291 ? 5.060 -22.457 33.672 1.00 44.34 291 ARG A O 1
ATOM 2216 N N . CYS A 1 292 ? 3.442 -21.822 32.259 1.00 47.41 292 CYS A N 1
ATOM 2217 C CA . CYS A 1 292 ? 3.044 -23.186 31.904 1.00 47.41 292 CYS A CA 1
ATOM 2218 C C . CYS A 1 292 ? 4.107 -23.927 31.076 1.00 47.41 292 CYS A C 1
ATOM 2220 O O . CYS A 1 292 ? 4.248 -25.136 31.232 1.00 47.41 292 CYS A O 1
ATOM 2222 N N . LYS A 1 293 ? 4.898 -23.225 30.251 1.00 47.81 293 LYS A N 1
ATOM 2223 C CA . LYS A 1 293 ? 6.022 -23.833 29.510 1.00 47.81 293 LYS A CA 1
ATOM 2224 C C . LYS A 1 293 ? 7.234 -24.179 30.388 1.00 47.81 293 LYS A C 1
ATOM 2226 O O . LYS A 1 293 ? 8.033 -25.014 29.982 1.00 47.81 293 LYS A O 1
ATOM 2231 N N . HIS A 1 294 ? 7.352 -23.582 31.576 1.00 47.28 294 HIS A N 1
ATOM 2232 C CA . HIS A 1 294 ? 8.477 -23.781 32.501 1.00 47.28 294 HIS A CA 1
ATOM 2233 C C . HIS A 1 294 ? 8.119 -24.605 33.749 1.00 47.28 294 HIS A C 1
ATOM 2235 O O . HIS A 1 294 ? 8.929 -24.698 34.671 1.00 47.28 294 HIS A O 1
ATOM 2241 N N . MET A 1 295 ? 6.932 -25.220 33.806 1.00 38.50 295 MET A N 1
ATOM 2242 C CA . MET A 1 295 ? 6.644 -26.182 34.870 1.00 38.50 295 MET A CA 1
ATOM 2243 C C . MET A 1 295 ? 7.388 -27.497 34.598 1.00 38.50 295 MET A C 1
ATOM 2245 O O . MET A 1 295 ? 7.188 -28.095 33.537 1.00 38.50 295 MET A O 1
ATOM 2249 N N . PRO A 1 296 ? 8.219 -27.987 35.537 1.00 45.31 296 PRO A N 1
ATOM 2250 C CA . PRO A 1 296 ? 8.759 -29.331 35.437 1.00 45.31 296 PRO A CA 1
ATOM 2251 C C . PRO A 1 296 ? 7.589 -30.316 35.452 1.00 45.31 296 PRO A C 1
ATOM 2253 O O . PRO A 1 296 ? 6.738 -30.269 36.344 1.00 45.31 296 PRO A O 1
ATOM 2256 N N . LYS A 1 297 ? 7.534 -31.185 34.440 1.00 50.03 297 LYS A N 1
ATOM 2257 C CA . LYS A 1 297 ? 6.598 -32.309 34.410 1.00 50.03 297 LYS A CA 1
ATOM 2258 C C . LYS A 1 297 ? 6.863 -33.157 35.659 1.00 50.03 297 LYS A C 1
ATOM 2260 O O . LYS A 1 297 ? 7.967 -33.679 35.800 1.00 50.03 297 LYS A O 1
ATOM 2265 N N . ARG A 1 298 ? 5.896 -33.204 36.576 1.00 42.25 298 ARG A N 1
ATOM 2266 C CA . ARG A 1 298 ? 5.867 -34.191 37.661 1.00 42.25 298 ARG A CA 1
ATOM 2267 C C . ARG A 1 298 ? 5.316 -35.505 37.139 1.00 42.25 298 ARG A C 1
ATOM 2269 O O . ARG A 1 298 ? 4.424 -35.438 36.263 1.00 42.25 298 ARG A O 1
#